Protein AF-W7RII4-F1 (afdb_monomer)

Solvent-accessible surface area (backbone atoms only — not comparable to full-atom values): 15066 Å² total; per-residue (Å²): 112,68,69,61,54,54,51,52,52,52,52,50,51,52,48,55,52,50,49,51,53,49,52,51,52,56,57,68,46,81,84,59,88,90,70,72,80,83,54,70,67,60,53,52,54,51,52,51,50,54,53,51,52,51,53,51,52,51,50,52,52,51,51,53,53,52,51,51,52,50,50,53,54,51,52,52,51,50,51,51,50,52,51,49,53,49,51,53,51,43,43,53,49,38,51,52,50,37,52,49,48,54,50,50,44,52,53,49,51,52,50,39,53,52,49,51,51,58,59,68,71,60,55,68,64,59,53,50,50,55,48,50,52,53,47,34,73,74,20,51,78,71,76,42,82,77,53,71,68,57,52,45,45,48,47,19,53,52,23,39,69,75,39,45,65,59,50,52,52,51,52,51,54,45,49,52,53,47,52,53,50,66,71,60,55,79,77,66,54,65,90,70,47,57,67,63,62,41,51,53,49,51,50,52,50,51,54,49,52,50,57,69,63,59,72,71,78,90,81,56,71,86,45,58,36,54,61,50,52,51,54,54,53,50,50,52,40,45,49,42,72,33,94,86,10,56,44,47,51,46,54,54,46,42,51,51,39,50,53,54,35,52,55,51,47,32,68,71,68,67,62,125

Structure (mmCIF, N/CA/C/O backbone):
data_AF-W7RII4-F1
#
_entry.id   AF-W7RII4-F1
#
loop_
_atom_site.group_PDB
_atom_site.id
_atom_site.type_symbol
_atom_site.label_atom_id
_atom_site.label_alt_id
_atom_site.label_comp_id
_atom_site.label_asym_id
_atom_site.label_entity_id
_atom_site.label_seq_id
_atom_site.pdbx_PDB_ins_code
_atom_site.Cartn_x
_atom_site.Cartn_y
_atom_site.Cartn_z
_atom_site.occupancy
_atom_site.B_iso_or_equiv
_atom_site.auth_seq_id
_atom_site.auth_comp_id
_atom_site.auth_asym_id
_atom_site.auth_atom_id
_atom_site.pdbx_PDB_model_num
ATOM 1 N N . MET A 1 1 ? -18.802 -7.200 59.483 1.00 53.75 1 MET A N 1
ATOM 2 C CA . MET A 1 1 ? -18.813 -5.799 59.971 1.00 53.75 1 MET A CA 1
ATOM 3 C C . MET A 1 1 ? -20.237 -5.265 60.123 1.00 53.75 1 MET A C 1
ATOM 5 O O . MET A 1 1 ? -20.592 -4.869 61.222 1.00 53.75 1 MET A O 1
ATOM 9 N N . ILE A 1 2 ? -21.081 -5.371 59.089 1.00 56.22 2 ILE A N 1
ATOM 10 C CA . ILE A 1 2 ? -22.504 -4.961 59.095 1.00 56.22 2 ILE A CA 1
ATOM 11 C C . ILE A 1 2 ? -23.312 -5.583 60.252 1.00 56.22 2 ILE A C 1
ATOM 13 O O . ILE A 1 2 ? -24.020 -4.872 60.954 1.00 56.22 2 ILE A O 1
ATOM 17 N N . MET A 1 3 ? -23.124 -6.876 60.540 1.00 57.59 3 MET A N 1
ATOM 18 C CA . MET A 1 3 ? -23.835 -7.561 61.633 1.00 57.59 3 MET A CA 1
ATOM 19 C C . MET A 1 3 ? -23.511 -7.004 63.032 1.00 57.59 3 MET A C 1
ATOM 21 O O . MET A 1 3 ? -24.385 -6.973 63.888 1.00 57.59 3 MET A O 1
ATOM 25 N N . LYS A 1 4 ? -22.287 -6.497 63.257 1.00 65.88 4 LYS A N 1
ATOM 26 C CA . LYS A 1 4 ? -21.899 -5.866 64.534 1.00 65.88 4 LYS A CA 1
ATOM 27 C C . LYS A 1 4 ? -22.540 -4.482 64.702 1.00 65.88 4 LYS A C 1
ATOM 29 O O . LYS A 1 4 ? -22.915 -4.118 65.809 1.00 65.88 4 LYS A O 1
ATOM 34 N N . VAL A 1 5 ? -22.695 -3.742 63.601 1.00 69.56 5 VAL A N 1
ATOM 35 C CA . VAL A 1 5 ? -23.342 -2.419 63.585 1.00 69.56 5 VAL A CA 1
ATOM 36 C C . VAL A 1 5 ? -24.847 -2.549 63.821 1.00 69.56 5 VAL A C 1
ATOM 38 O O . VAL A 1 5 ? -25.395 -1.837 64.652 1.00 69.56 5 VAL A O 1
ATOM 41 N N . ILE A 1 6 ? -25.502 -3.509 63.161 1.00 72.88 6 ILE A N 1
ATOM 42 C CA . ILE A 1 6 ? -26.932 -3.789 63.367 1.00 72.88 6 ILE A CA 1
ATOM 43 C C . ILE A 1 6 ? -27.199 -4.201 64.821 1.00 72.88 6 ILE A C 1
ATOM 45 O O . ILE A 1 6 ? -28.127 -3.688 65.439 1.00 72.88 6 ILE A O 1
ATOM 49 N N . LEU A 1 7 ? -26.352 -5.061 65.398 1.00 73.56 7 LEU A N 1
ATOM 50 C CA . LEU A 1 7 ? -26.482 -5.486 66.793 1.00 73.56 7 LEU A CA 1
ATOM 51 C C . LEU A 1 7 ? -26.342 -4.309 67.777 1.00 73.56 7 LEU A C 1
ATOM 53 O O . LEU A 1 7 ? -27.104 -4.222 68.735 1.00 73.56 7 LEU A O 1
ATOM 57 N N . ALA A 1 8 ? -25.411 -3.383 67.521 1.00 74.31 8 ALA A N 1
ATOM 58 C CA . ALA A 1 8 ? -25.223 -2.182 68.336 1.00 74.31 8 ALA A CA 1
ATOM 59 C C . ALA A 1 8 ? -26.419 -1.217 68.249 1.00 74.31 8 ALA A C 1
ATOM 61 O O . ALA A 1 8 ? -26.824 -0.655 69.264 1.00 74.31 8 ALA A O 1
ATOM 62 N N . ILE A 1 9 ? -27.021 -1.066 67.063 1.00 76.50 9 ILE A N 1
ATOM 63 C CA . ILE A 1 9 ? -28.235 -0.258 66.866 1.00 76.50 9 ILE A CA 1
ATOM 64 C C . ILE A 1 9 ? -29.416 -0.876 67.624 1.00 76.50 9 ILE A C 1
ATOM 66 O O . ILE A 1 9 ? -30.115 -0.168 68.344 1.00 76.50 9 ILE A O 1
ATOM 70 N N . ILE A 1 10 ? -29.608 -2.195 67.524 1.00 79.38 10 ILE A N 1
ATOM 71 C CA . ILE A 1 10 ? -30.675 -2.911 68.239 1.00 79.38 10 ILE A CA 1
ATOM 72 C C . ILE A 1 10 ? -30.493 -2.781 69.757 1.00 79.38 10 ILE A C 1
ATOM 74 O O . ILE A 1 10 ? -31.447 -2.448 70.456 1.00 79.38 10 ILE A O 1
ATOM 78 N N . LEU A 1 11 ? -29.272 -2.969 70.269 1.00 81.56 11 LEU A N 1
ATOM 79 C CA . LEU A 1 11 ? -28.955 -2.775 71.689 1.00 81.56 11 LEU A CA 1
ATOM 80 C C . LEU A 1 11 ? -29.199 -1.333 72.149 1.00 81.56 11 LEU A C 1
ATOM 82 O O . LEU A 1 11 ? -29.723 -1.127 73.241 1.00 81.56 11 LEU A O 1
ATOM 86 N N . GLY A 1 12 ? -28.867 -0.342 71.318 1.00 81.44 12 GLY A N 1
ATOM 87 C CA . GLY A 1 12 ? -29.146 1.068 71.592 1.00 81.44 12 GLY A CA 1
ATOM 88 C C . GLY A 1 12 ? -30.643 1.359 71.693 1.00 81.44 12 GLY A C 1
ATOM 89 O O . GLY A 1 12 ? -31.076 2.000 72.647 1.00 81.44 12 GLY A O 1
ATOM 90 N N . ILE A 1 13 ? -31.446 0.828 70.767 1.00 79.88 13 ILE A N 1
ATOM 91 C CA . ILE A 1 13 ? -32.910 0.967 70.789 1.00 79.88 13 ILE A CA 1
ATOM 92 C C . ILE A 1 13 ? -33.483 0.298 72.043 1.00 79.88 13 ILE A C 1
ATOM 94 O O . ILE A 1 13 ? -34.226 0.935 72.784 1.00 79.88 13 ILE A O 1
ATOM 98 N N . ILE A 1 14 ? -33.092 -0.947 72.332 1.00 82.00 14 ILE A N 1
ATOM 99 C CA . ILE A 1 14 ? -33.535 -1.674 73.533 1.00 82.00 14 ILE A CA 1
ATOM 100 C C . ILE A 1 14 ? -33.163 -0.903 74.804 1.00 82.00 14 ILE A C 1
ATOM 102 O O . ILE A 1 14 ? -33.986 -0.801 75.707 1.00 82.00 14 ILE A O 1
ATOM 106 N N . SER A 1 15 ? -31.965 -0.318 74.865 1.00 80.81 15 SER A N 1
ATOM 107 C CA . SER A 1 15 ? -31.522 0.501 75.997 1.00 80.81 15 SER A CA 1
ATOM 108 C C . SER A 1 15 ? -32.406 1.737 76.198 1.00 80.81 15 SER A C 1
ATOM 110 O O . SER A 1 15 ? -32.841 1.993 77.317 1.00 80.81 15 SER A O 1
ATOM 112 N N . ILE A 1 16 ? -32.757 2.457 75.125 1.00 80.06 16 ILE A N 1
ATOM 113 C CA . ILE A 1 16 ? -33.655 3.625 75.189 1.00 80.06 16 ILE A CA 1
ATOM 114 C C . ILE A 1 16 ? -35.054 3.218 75.678 1.00 80.06 16 ILE A C 1
ATOM 116 O O . ILE A 1 16 ? -35.626 3.892 76.535 1.00 80.06 16 ILE A O 1
ATOM 120 N N . PHE A 1 17 ? -35.589 2.097 75.183 1.00 76.50 17 PHE A N 1
ATOM 121 C CA . PHE A 1 17 ? -36.877 1.561 75.636 1.00 76.50 17 PHE A CA 1
ATOM 122 C C . PHE A 1 17 ? -36.834 1.114 77.105 1.00 76.50 17 PHE A C 1
ATOM 124 O O . PHE A 1 17 ? -37.739 1.435 77.870 1.00 76.50 17 PHE A O 1
ATOM 131 N N . MET A 1 18 ? -35.769 0.426 77.524 1.00 78.50 18 MET A N 1
ATOM 132 C CA . MET A 1 18 ? -35.573 0.008 78.915 1.00 78.50 18 MET A CA 1
ATOM 133 C C . MET A 1 18 ? -35.441 1.206 79.854 1.00 78.50 18 MET A C 1
ATOM 135 O O . MET A 1 18 ? -36.021 1.190 80.935 1.00 78.50 18 MET A O 1
ATOM 139 N N . LEU A 1 19 ? -34.733 2.259 79.438 1.00 78.19 19 LEU A N 1
ATOM 140 C CA . LEU A 1 19 ? -34.576 3.482 80.221 1.00 78.19 19 LEU A CA 1
ATOM 141 C C . LEU A 1 19 ? -35.923 4.192 80.408 1.00 78.19 19 LEU A C 1
ATOM 143 O O . LEU A 1 19 ? -36.253 4.571 81.523 1.00 78.19 19 LEU A O 1
ATOM 147 N N . ALA A 1 20 ? -36.740 4.283 79.355 1.00 72.25 20 ALA A N 1
ATOM 148 C CA . ALA A 1 20 ? -38.088 4.847 79.423 1.00 72.25 20 ALA A CA 1
ATOM 149 C C . ALA A 1 20 ? -39.019 4.055 80.360 1.00 72.25 20 ALA A C 1
ATOM 151 O O . ALA A 1 20 ? -39.690 4.643 81.208 1.00 72.25 20 ALA A O 1
ATOM 152 N N . ILE A 1 21 ? -39.018 2.720 80.263 1.00 73.25 21 ILE A N 1
ATOM 153 C CA . ILE A 1 21 ? -39.787 1.839 81.160 1.00 73.25 21 ILE A CA 1
ATOM 154 C C . ILE A 1 21 ? -39.310 1.997 82.608 1.00 73.25 21 ILE A C 1
ATOM 156 O O . ILE A 1 21 ? -40.128 2.095 83.523 1.00 73.25 21 ILE A O 1
ATOM 160 N N . PHE A 1 22 ? -37.997 2.058 82.824 1.00 76.31 22 PHE A N 1
ATOM 161 C CA . PHE A 1 22 ? -37.401 2.224 84.145 1.00 76.31 22 PHE A CA 1
ATOM 162 C C . PHE A 1 22 ? -37.748 3.585 84.760 1.00 76.31 22 PHE A C 1
ATOM 164 O O . PHE A 1 22 ? -38.191 3.641 85.904 1.00 76.31 22 PHE A O 1
ATOM 171 N N . THR A 1 23 ? -37.648 4.675 83.992 1.00 72.81 23 THR A N 1
ATOM 172 C CA . THR A 1 23 ? -38.065 6.016 84.423 1.00 72.81 23 THR A CA 1
ATOM 173 C C . THR A 1 23 ? -39.558 6.063 84.739 1.00 72.81 23 THR A C 1
ATOM 175 O O . THR A 1 23 ? -39.930 6.611 85.772 1.00 72.81 23 THR A O 1
ATOM 178 N N . ASN A 1 24 ? -40.414 5.441 83.922 1.00 69.06 24 ASN A N 1
ATOM 179 C CA . ASN A 1 24 ? -41.848 5.345 84.205 1.00 69.06 24 ASN A CA 1
ATOM 180 C C . ASN A 1 24 ? -42.129 4.553 85.495 1.00 69.06 24 ASN A C 1
ATOM 182 O O . ASN A 1 24 ? -42.945 4.967 86.310 1.00 69.06 24 ASN A O 1
ATOM 186 N N . THR A 1 25 ? -41.402 3.454 85.719 1.00 68.81 25 THR A N 1
ATOM 187 C CA . THR A 1 25 ? -41.533 2.626 86.928 1.00 68.81 25 THR A CA 1
ATOM 188 C C . THR A 1 25 ? -41.113 3.401 88.181 1.00 68.81 25 THR A C 1
ATOM 190 O O . THR A 1 25 ? -41.840 3.394 89.171 1.00 68.81 25 THR A O 1
ATOM 193 N N . ILE A 1 26 ? -39.992 4.133 88.130 1.00 70.25 26 ILE A N 1
ATOM 194 C CA . ILE A 1 26 ? -39.530 4.995 89.233 1.00 70.25 26 ILE A CA 1
ATOM 195 C C . ILE A 1 26 ? -40.529 6.118 89.517 1.00 70.25 26 ILE A C 1
ATOM 197 O O . ILE A 1 26 ? -40.828 6.366 90.677 1.00 70.25 26 ILE A O 1
ATOM 201 N N . MET A 1 27 ? -41.059 6.772 88.482 1.00 63.34 27 MET A N 1
ATOM 202 C CA . MET A 1 27 ? -42.053 7.843 88.631 1.00 63.34 27 MET A CA 1
ATOM 203 C C . MET A 1 27 ? -43.403 7.326 89.163 1.00 63.34 27 MET A C 1
ATOM 205 O O . MET A 1 27 ? -44.143 8.082 89.782 1.00 63.34 27 MET A O 1
ATOM 209 N N . SER A 1 28 ? -43.734 6.049 88.928 1.00 62.25 28 SER A N 1
ATOM 210 C CA . SER A 1 28 ? -44.962 5.404 89.426 1.00 62.25 28 SER A CA 1
ATOM 211 C C . SER A 1 28 ? -44.858 4.864 90.857 1.00 62.25 28 SER A C 1
ATOM 213 O O . SER A 1 28 ? -45.875 4.623 91.502 1.00 62.25 28 SER A O 1
ATOM 215 N N . LEU A 1 29 ? -43.637 4.671 91.361 1.00 63.03 29 LEU A N 1
ATOM 216 C CA . LEU A 1 29 ? -43.389 4.396 92.770 1.00 63.03 29 LEU A CA 1
ATOM 217 C C . LEU A 1 29 ? -43.487 5.739 93.504 1.00 63.03 29 LEU A C 1
ATOM 219 O O . LEU A 1 29 ? -42.665 6.618 93.271 1.00 63.03 29 LEU A O 1
ATOM 223 N N . GLU A 1 30 ? -44.483 5.913 94.376 1.00 56.69 30 GLU A N 1
ATOM 224 C CA . GLU A 1 30 ? -44.782 7.149 95.132 1.00 56.69 30 GLU A CA 1
ATOM 225 C C . GLU A 1 30 ? -43.697 7.538 96.172 1.00 56.69 30 GLU A C 1
ATOM 227 O O . GLU A 1 30 ? -43.985 7.921 97.302 1.00 56.69 30 GLU A O 1
ATOM 232 N N . ILE A 1 31 ? -42.416 7.427 95.825 1.00 58.69 31 ILE A N 1
ATOM 233 C CA . ILE A 1 31 ? -41.272 7.695 96.704 1.00 58.69 31 ILE A CA 1
ATOM 234 C C . ILE A 1 31 ? -41.056 9.214 96.873 1.00 58.69 31 ILE A C 1
ATOM 236 O O . ILE A 1 31 ? -40.456 9.646 97.855 1.00 58.69 31 ILE A O 1
ATOM 240 N N . PHE A 1 32 ? -41.600 10.041 95.970 1.00 56.19 32 PHE A N 1
ATOM 241 C CA . PHE A 1 32 ? -41.553 11.505 96.045 1.00 56.19 32 PHE A CA 1
ATOM 242 C C . PHE A 1 32 ? -42.961 12.114 95.908 1.00 56.19 32 PHE A C 1
ATOM 244 O O . PHE A 1 32 ? -43.417 12.373 94.792 1.00 56.19 32 PHE A O 1
ATOM 251 N N . PRO A 1 33 ? -43.677 12.364 97.019 1.00 47.72 33 PRO A N 1
ATOM 252 C CA . PRO A 1 33 ? -44.998 12.974 96.965 1.00 47.72 33 PRO A CA 1
ATOM 253 C C . PRO A 1 33 ? -44.883 14.434 96.497 1.00 47.72 33 PRO A C 1
ATOM 255 O O . PRO A 1 33 ? -44.286 15.269 97.174 1.00 47.72 33 PRO A O 1
ATOM 258 N N . GLY A 1 34 ? -45.460 14.738 95.329 1.00 55.16 34 GLY A N 1
ATOM 259 C CA . GLY A 1 34 ? -45.670 16.111 94.850 1.00 55.16 34 GLY A CA 1
ATOM 260 C C . GLY A 1 34 ? -44.936 16.539 93.574 1.00 55.16 34 GLY A C 1
ATOM 261 O O . GLY A 1 34 ? -45.149 17.669 93.144 1.00 55.16 34 GLY A O 1
ATOM 262 N N . TYR A 1 35 ? -44.129 15.687 92.930 1.00 56.28 35 TYR A N 1
ATOM 263 C CA . TYR A 1 35 ? -43.450 16.055 91.678 1.00 56.28 35 TYR A CA 1
ATOM 264 C C . TYR A 1 35 ? -43.672 15.031 90.553 1.00 56.28 35 TYR A C 1
ATOM 266 O O . TYR A 1 35 ? -43.235 13.893 90.634 1.00 56.28 35 TYR A O 1
ATOM 274 N N . VAL A 1 36 ? -44.335 15.515 89.492 1.00 54.91 36 VAL A N 1
ATOM 275 C CA . VAL A 1 36 ? -44.459 14.967 88.124 1.00 54.91 36 VAL A CA 1
ATOM 276 C C . VAL A 1 36 ? -45.021 13.540 88.012 1.00 54.91 36 VAL A C 1
ATOM 278 O O . VAL A 1 36 ? -44.293 12.569 87.838 1.00 54.91 36 VAL A O 1
ATOM 281 N N . GLN A 1 37 ? -46.352 13.427 87.979 1.00 55.53 37 GLN A N 1
ATOM 282 C CA . GLN A 1 37 ? -47.021 12.241 87.436 1.00 55.53 37 GLN A CA 1
ATOM 283 C C . GLN A 1 37 ? -46.900 12.255 85.906 1.00 55.53 37 GLN A C 1
ATOM 285 O O . GLN A 1 37 ? -47.343 13.195 85.244 1.00 55.53 37 GLN A O 1
ATOM 290 N N . GLY A 1 38 ? -46.266 11.232 85.334 1.00 56.66 38 GLY A N 1
ATOM 291 C CA . GLY A 1 38 ? -46.191 11.070 83.886 1.00 56.66 38 GLY A CA 1
ATOM 292 C C . GLY A 1 38 ? -47.555 10.687 83.314 1.00 56.66 38 GLY A C 1
ATOM 293 O O . GLY A 1 38 ? -47.994 9.556 83.497 1.00 56.66 38 GLY A O 1
ATOM 294 N N . ASP A 1 39 ? -48.213 11.612 82.614 1.00 63.66 39 ASP A N 1
ATOM 295 C CA . ASP A 1 39 ? -49.440 11.316 81.869 1.00 63.66 39 ASP A CA 1
ATOM 296 C C . ASP A 1 39 ? -49.145 10.326 80.723 1.00 63.66 39 ASP A C 1
ATOM 298 O O . ASP A 1 39 ? -48.138 10.444 80.014 1.00 63.66 39 ASP A O 1
ATOM 302 N N . ILE A 1 40 ? -50.036 9.353 80.527 1.00 62.66 40 ILE A N 1
ATOM 303 C CA . ILE A 1 40 ? -49.964 8.316 79.486 1.00 62.66 40 ILE A CA 1
ATOM 304 C C . ILE A 1 40 ? -49.791 8.960 78.100 1.00 62.66 40 ILE A C 1
ATOM 306 O O . ILE A 1 40 ? -49.049 8.441 77.261 1.00 62.66 40 ILE A O 1
ATOM 3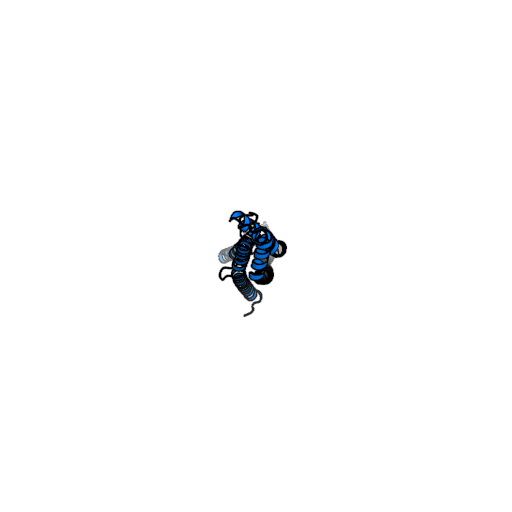10 N N . GLY A 1 41 ? -50.403 10.128 77.876 1.00 64.50 41 GLY A N 1
ATOM 311 C CA . GLY A 1 41 ? -50.2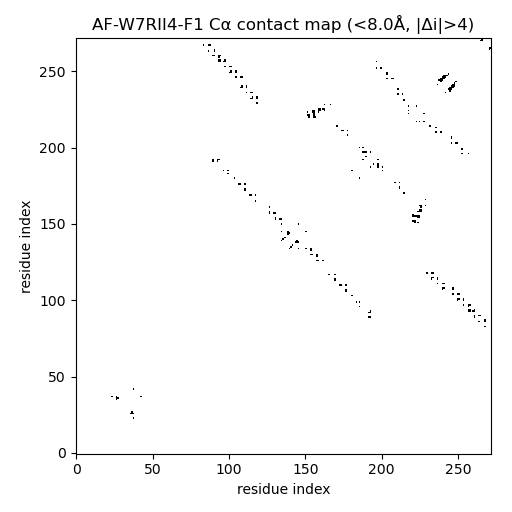74 10.892 76.632 1.00 64.50 41 GLY A CA 1
ATOM 312 C C . GLY A 1 41 ? -48.837 11.318 76.298 1.00 64.50 41 GLY A C 1
ATOM 313 O O . GLY A 1 41 ? -48.422 11.227 75.141 1.00 64.50 41 GLY A O 1
ATOM 314 N N . ASN A 1 42 ? -48.037 11.701 77.299 1.00 67.00 42 ASN A N 1
ATOM 315 C CA . ASN A 1 42 ? -46.648 12.134 77.094 1.00 67.00 42 ASN A CA 1
ATOM 316 C C . ASN A 1 42 ? -45.738 10.967 76.684 1.00 67.00 42 ASN A C 1
ATOM 318 O O . ASN A 1 42 ? -44.847 11.126 75.846 1.00 67.00 42 ASN A O 1
ATOM 322 N N . TRP A 1 43 ? -45.997 9.771 77.215 1.00 69.69 43 TRP A N 1
ATOM 323 C CA . TRP A 1 43 ? -45.264 8.559 76.849 1.00 69.69 43 TRP A CA 1
ATOM 324 C C . TRP A 1 43 ? -45.604 8.073 75.443 1.00 69.69 43 TRP A C 1
ATOM 326 O O . TRP A 1 43 ? -44.708 7.675 74.700 1.00 69.69 43 TRP A O 1
ATOM 336 N N . ILE A 1 44 ? -46.873 8.164 75.038 1.00 71.38 44 ILE A N 1
ATOM 337 C CA . ILE A 1 44 ? -47.289 7.860 73.662 1.00 71.38 44 ILE A CA 1
ATOM 338 C C . ILE A 1 44 ? -46.586 8.801 72.672 1.00 71.38 44 ILE A C 1
ATOM 340 O O . ILE A 1 44 ? -46.073 8.335 71.654 1.00 71.38 44 ILE A O 1
ATOM 344 N N . GLY A 1 45 ? -46.479 10.096 72.992 1.00 71.06 45 GLY A N 1
ATOM 345 C CA . GLY A 1 45 ? -45.722 11.061 72.184 1.00 71.06 45 GLY A CA 1
ATOM 346 C C . GLY A 1 45 ? -44.225 10.733 72.083 1.00 71.06 45 GLY A C 1
ATOM 347 O O . GLY A 1 45 ? -43.638 10.799 70.998 1.00 71.06 45 GLY A O 1
ATOM 348 N N . PHE A 1 46 ? -43.613 10.302 73.190 1.00 74.31 46 PHE A N 1
ATOM 349 C CA . PHE A 1 46 ? -42.214 9.870 73.227 1.00 74.31 46 PHE A CA 1
ATOM 350 C C . PHE A 1 46 ? -41.964 8.628 72.353 1.00 74.31 46 PHE A C 1
ATOM 352 O O . PHE A 1 46 ? -41.095 8.649 71.477 1.00 74.31 46 PHE A O 1
ATOM 359 N N . TYR A 1 47 ? -42.766 7.569 72.515 1.00 74.25 47 TYR A N 1
ATOM 360 C CA . TYR A 1 47 ? -42.648 6.355 71.700 1.00 74.25 47 TYR A CA 1
ATOM 361 C C . TYR A 1 47 ? -42.969 6.612 70.224 1.00 74.25 47 TYR A C 1
ATOM 363 O O . TYR A 1 47 ? -42.274 6.090 69.352 1.00 74.25 47 TYR A O 1
ATOM 371 N N . GLY A 1 48 ? -43.957 7.462 69.930 1.00 75.81 48 GLY A N 1
ATOM 372 C CA . GLY A 1 48 ? -44.281 7.886 68.568 1.00 75.81 48 GLY A CA 1
ATOM 373 C C . GLY A 1 48 ? -43.103 8.570 67.870 1.00 75.81 48 GLY A C 1
ATOM 374 O O . GLY A 1 48 ? -42.831 8.287 66.705 1.00 75.81 48 GLY A O 1
ATOM 375 N N . THR A 1 49 ? -42.339 9.393 68.595 1.00 79.00 49 THR A N 1
ATOM 376 C CA . THR A 1 49 ? -41.143 10.070 68.065 1.00 79.00 49 THR A CA 1
ATOM 377 C C . THR A 1 49 ? -40.010 9.084 67.769 1.00 79.00 49 THR A C 1
ATOM 379 O O . THR A 1 49 ? -39.381 9.168 66.714 1.00 79.00 49 THR A O 1
ATOM 382 N N . ILE A 1 50 ? -39.776 8.102 68.649 1.00 75.94 50 ILE A N 1
ATOM 383 C CA . ILE A 1 50 ? -38.764 7.052 68.430 1.00 75.94 50 ILE A CA 1
ATOM 384 C C . ILE A 1 50 ? -39.135 6.182 67.225 1.00 75.94 50 ILE A C 1
ATOM 386 O O . ILE A 1 50 ? -38.301 5.946 66.351 1.00 75.94 50 ILE A O 1
ATOM 390 N N . ILE A 1 51 ? -40.388 5.729 67.153 1.00 75.94 51 ILE A N 1
ATOM 391 C CA . ILE A 1 51 ? -40.882 4.893 66.052 1.00 75.94 51 ILE A CA 1
ATOM 392 C C . ILE A 1 51 ? -40.829 5.668 64.728 1.00 75.94 51 ILE A C 1
ATOM 394 O O . ILE A 1 51 ? -40.332 5.139 63.733 1.00 75.94 51 ILE A O 1
ATOM 398 N N . GLY A 1 52 ? -41.263 6.932 64.718 1.00 79.06 52 GLY A N 1
ATOM 399 C CA . GLY A 1 52 ? -41.183 7.810 63.547 1.00 79.06 52 GLY A CA 1
ATOM 400 C C . GLY A 1 52 ? -39.743 8.054 63.082 1.00 79.06 52 GLY A C 1
ATOM 401 O O . GLY A 1 52 ? -39.456 7.988 61.884 1.00 79.06 52 GLY A O 1
ATOM 402 N N . GLY A 1 53 ? -38.811 8.252 64.019 1.00 77.75 53 GLY A N 1
ATOM 403 C CA . GLY A 1 53 ? -37.381 8.378 63.728 1.00 77.75 53 GLY A CA 1
ATOM 404 C C . GLY A 1 53 ? -36.784 7.109 63.110 1.00 77.75 53 GLY A C 1
ATOM 405 O O . GLY A 1 53 ? -36.062 7.193 62.116 1.00 77.75 53 GLY A O 1
ATOM 406 N N . LEU A 1 54 ? -37.134 5.928 63.631 1.00 77.12 54 LEU A N 1
ATOM 407 C CA . LEU A 1 54 ? -36.689 4.639 63.085 1.00 77.12 54 LEU A CA 1
ATOM 408 C C . LEU A 1 54 ? -37.256 4.363 61.689 1.00 77.12 54 LEU A C 1
ATOM 410 O O . LEU A 1 54 ? -36.513 3.925 60.812 1.00 77.12 54 LEU A O 1
ATOM 414 N N . LEU A 1 55 ? -38.538 4.662 61.457 1.00 74.56 55 LEU A N 1
ATOM 415 C CA . LEU A 1 55 ? -39.168 4.579 60.134 1.00 74.56 55 LEU A CA 1
ATOM 416 C C . LEU A 1 55 ? -38.474 5.494 59.121 1.00 74.56 55 LEU A C 1
ATOM 418 O O . LEU A 1 55 ? -38.189 5.072 58.001 1.00 74.56 55 LEU A O 1
ATOM 422 N N . THR A 1 56 ? -38.138 6.717 59.532 1.00 82.50 56 THR A N 1
ATOM 423 C CA . THR A 1 56 ? -37.408 7.672 58.688 1.00 82.50 56 THR A CA 1
ATOM 424 C C . THR A 1 56 ? -36.009 7.152 58.353 1.00 82.50 56 THR A C 1
ATOM 426 O O . THR A 1 56 ? -35.607 7.164 57.190 1.00 82.50 56 THR A O 1
ATOM 429 N N . LEU A 1 57 ? -35.281 6.621 59.340 1.00 78.56 57 LEU A N 1
ATOM 430 C CA . LEU A 1 57 ? -33.949 6.046 59.137 1.00 78.56 57 LEU A CA 1
ATOM 431 C C . LEU A 1 57 ? -33.991 4.826 58.201 1.00 78.56 57 LEU A C 1
ATOM 433 O O . LEU A 1 57 ? -33.149 4.700 57.312 1.00 78.56 57 LEU A O 1
ATOM 437 N N . ALA A 1 58 ? -34.990 3.955 58.366 1.00 74.62 58 ALA A N 1
ATOM 438 C CA . ALA A 1 58 ? -35.219 2.811 57.489 1.00 74.62 58 ALA A CA 1
ATOM 439 C C . ALA A 1 58 ? -35.536 3.252 56.051 1.00 74.62 58 ALA A C 1
ATOM 441 O O . ALA A 1 58 ? -34.979 2.690 55.108 1.00 74.62 58 ALA A O 1
ATOM 442 N N . GLY A 1 59 ? -36.360 4.292 55.878 1.00 81.62 59 GLY A N 1
ATOM 443 C CA . GLY A 1 59 ? -36.667 4.885 54.574 1.00 81.62 59 GLY A CA 1
ATOM 444 C C . GLY A 1 59 ? -35.433 5.464 53.874 1.00 81.62 59 GLY A C 1
ATOM 445 O O . GLY A 1 59 ? -35.193 5.180 52.698 1.00 81.62 59 GLY A O 1
ATOM 446 N N . VAL A 1 60 ? -34.592 6.209 54.600 1.00 85.88 60 VAL A N 1
ATOM 447 C CA . VAL A 1 60 ? -33.320 6.737 54.072 1.00 85.88 60 VAL A CA 1
ATOM 448 C C . VAL A 1 60 ? -32.366 5.599 53.704 1.00 85.88 60 VAL A C 1
ATOM 450 O O . VAL A 1 60 ? -31.769 5.619 52.628 1.00 85.88 60 VAL A O 1
ATOM 453 N N . PHE A 1 61 ? -32.246 4.575 54.554 1.00 78.56 61 PHE A N 1
ATOM 454 C CA . PHE A 1 61 ? -31.385 3.423 54.289 1.00 78.56 61 PHE A CA 1
ATOM 455 C C . PHE A 1 61 ? -31.828 2.638 53.047 1.00 78.56 61 PHE A C 1
ATOM 457 O O . PHE A 1 61 ? -30.991 2.306 52.206 1.00 78.56 61 PHE A O 1
ATOM 464 N N . LEU A 1 62 ? -33.135 2.392 52.894 1.00 78.62 62 LEU A N 1
ATOM 465 C CA . LEU A 1 62 ? -33.716 1.796 51.687 1.00 78.62 62 LEU A CA 1
ATOM 466 C C . LEU A 1 62 ? -33.379 2.628 50.448 1.00 78.62 62 LEU A C 1
ATOM 468 O O . LEU A 1 62 ? -32.873 2.087 49.467 1.00 78.62 62 LEU A O 1
ATOM 472 N N . THR A 1 63 ? -33.580 3.944 50.516 1.00 82.44 63 THR A N 1
ATOM 473 C CA . THR A 1 63 ? -33.306 4.860 49.398 1.00 82.44 63 THR A CA 1
ATOM 474 C C . THR A 1 63 ? -31.828 4.837 48.992 1.00 82.44 63 THR A C 1
ATOM 476 O O . THR A 1 63 ? -31.512 4.768 47.806 1.00 82.44 63 THR A O 1
ATOM 479 N N . LEU A 1 64 ? -30.899 4.817 49.954 1.00 79.62 64 LEU A N 1
ATOM 480 C CA . LEU A 1 64 ? -29.460 4.711 49.681 1.00 79.62 64 LEU A CA 1
ATOM 481 C C . LEU A 1 64 ? -29.082 3.384 49.011 1.00 79.62 64 LEU A C 1
ATOM 483 O O . LEU A 1 64 ? -28.257 3.375 48.097 1.00 79.62 64 LEU A O 1
ATOM 487 N N . GLN A 1 65 ? -29.674 2.268 49.446 1.00 77.88 65 GLN A N 1
ATOM 488 C CA . GLN A 1 65 ? -29.441 0.958 48.830 1.00 77.88 65 GLN A CA 1
ATOM 489 C C . GLN A 1 65 ? -29.959 0.920 47.388 1.00 77.88 65 GLN A C 1
ATOM 491 O O . GLN A 1 65 ? -29.219 0.514 46.491 1.00 77.88 65 GLN A O 1
ATOM 496 N N . PHE A 1 66 ? -31.182 1.403 47.149 1.00 80.75 66 PHE A N 1
ATOM 497 C CA . PHE A 1 66 ? -31.756 1.489 45.804 1.00 80.75 66 PHE A CA 1
ATOM 498 C C . PHE A 1 66 ? -30.914 2.373 44.876 1.00 80.75 66 PHE A C 1
ATOM 500 O O . PHE A 1 66 ? -30.558 1.934 43.782 1.00 80.75 66 PHE A O 1
ATOM 507 N N . ASN A 1 67 ? -30.508 3.561 45.335 1.00 80.00 67 ASN A N 1
ATOM 508 C CA . ASN A 1 67 ? -29.668 4.469 44.551 1.00 80.00 67 ASN A CA 1
ATOM 509 C C . ASN A 1 67 ? -28.298 3.860 44.232 1.00 80.00 67 ASN A C 1
ATOM 511 O O . ASN A 1 67 ? -27.801 4.014 43.121 1.00 80.00 67 ASN A O 1
ATOM 515 N N . LYS A 1 68 ? -27.690 3.129 45.175 1.00 79.81 68 LYS A N 1
ATOM 516 C CA . LYS A 1 68 ? -26.403 2.459 44.950 1.00 79.81 68 LYS A CA 1
ATOM 517 C C . LYS A 1 68 ? -26.500 1.362 43.887 1.00 79.81 68 LYS A C 1
ATOM 519 O O . LYS A 1 68 ? -25.602 1.240 43.058 1.00 79.81 68 LYS A O 1
ATOM 524 N N . VAL A 1 69 ? -27.572 0.569 43.901 1.00 81.38 69 VAL A N 1
ATOM 525 C CA . VAL A 1 69 ? -27.802 -0.475 42.889 1.00 81.38 69 VAL A CA 1
ATOM 526 C C . VAL A 1 69 ? -28.036 0.146 41.512 1.00 81.38 69 VAL A C 1
ATOM 528 O O . VAL A 1 69 ? -27.410 -0.291 40.549 1.00 81.38 69 VAL A O 1
ATOM 531 N N . GLN A 1 70 ? -28.866 1.191 41.423 1.00 78.88 70 GLN A N 1
ATOM 532 C CA . GLN A 1 70 ? -29.109 1.904 40.165 1.00 78.88 70 GLN A CA 1
ATOM 533 C C . GLN A 1 70 ? -27.836 2.549 39.612 1.00 78.88 70 GLN A C 1
ATOM 535 O O . GLN A 1 70 ? -27.551 2.408 38.427 1.00 78.88 70 GLN A O 1
ATOM 540 N N . PHE A 1 71 ? -27.034 3.191 40.466 1.00 79.44 71 PHE A N 1
ATOM 541 C CA . PHE A 1 71 ? -25.772 3.802 40.054 1.00 79.44 71 PHE A CA 1
ATOM 542 C C . PHE A 1 71 ? -24.794 2.760 39.497 1.00 79.44 71 PHE A C 1
ATOM 544 O O . PHE A 1 71 ? -24.234 2.954 38.422 1.00 79.44 71 PHE A O 1
ATOM 551 N N . ASN A 1 72 ? -24.650 1.617 40.176 1.00 80.62 72 ASN A N 1
ATOM 552 C CA . ASN A 1 72 ? -23.798 0.528 39.700 1.00 80.62 72 ASN A CA 1
ATOM 553 C C . ASN A 1 72 ? -24.277 -0.034 38.351 1.00 80.62 72 ASN A C 1
ATOM 555 O O . ASN A 1 72 ? -23.452 -0.281 37.478 1.00 80.62 72 ASN A O 1
ATOM 559 N N . GLN A 1 73 ? -25.590 -0.216 38.169 1.00 78.88 73 GLN A N 1
ATOM 560 C CA . GLN A 1 73 ? -26.169 -0.683 36.901 1.00 78.88 73 GLN A CA 1
ATOM 561 C C . GLN A 1 73 ? -25.978 0.330 35.766 1.00 78.88 73 GLN A C 1
ATOM 563 O O . GLN A 1 73 ? -25.695 -0.040 34.625 1.00 78.88 73 GLN A O 1
ATOM 568 N N . GLN A 1 74 ? -26.110 1.620 36.067 1.00 81.12 74 GLN A N 1
ATOM 569 C CA . GLN A 1 74 ? -25.881 2.685 35.099 1.00 81.12 74 GLN A CA 1
ATOM 570 C C . GLN A 1 74 ? -24.402 2.762 34.700 1.00 81.12 74 GLN A C 1
ATOM 572 O O . GLN A 1 74 ? -24.087 2.926 33.523 1.00 81.12 74 GLN A O 1
ATOM 577 N N . GLU A 1 75 ? -23.486 2.580 35.654 1.00 82.75 75 GLU A N 1
ATOM 578 C CA . GLU A 1 75 ? -22.047 2.557 35.394 1.00 82.75 75 GLU A CA 1
ATOM 579 C C . GLU A 1 75 ? -21.628 1.341 34.553 1.00 82.75 75 GLU A C 1
ATOM 581 O O . GLU A 1 75 ? -20.826 1.489 33.630 1.00 82.75 75 GLU A O 1
ATOM 586 N N . THR A 1 76 ? -22.189 0.153 34.808 1.00 83.19 76 THR A N 1
ATOM 587 C CA . THR A 1 76 ? -21.936 -1.029 33.965 1.00 83.19 76 THR A CA 1
ATOM 588 C C . THR A 1 76 ? -22.475 -0.835 32.554 1.00 83.19 76 THR A C 1
ATOM 590 O O . THR A 1 76 ? -21.744 -1.081 31.600 1.00 83.19 76 THR A O 1
ATOM 593 N N . THR A 1 77 ? -23.694 -0.307 32.411 1.00 83.19 77 THR A N 1
ATOM 594 C CA . THR A 1 77 ? -24.301 -0.041 31.093 1.00 83.19 77 THR A CA 1
ATOM 595 C C . THR A 1 77 ? -23.461 0.954 30.295 1.00 83.19 77 THR A C 1
ATOM 597 O O . THR A 1 77 ? -23.151 0.718 29.131 1.00 83.19 77 THR A O 1
ATOM 600 N N . ARG A 1 78 ? -22.999 2.033 30.938 1.00 83.31 78 ARG A N 1
ATOM 601 C CA . ARG A 1 78 ? -22.123 3.024 30.306 1.00 83.31 78 ARG A CA 1
ATOM 602 C C . ARG A 1 78 ? -20.789 2.420 29.866 1.00 83.31 78 ARG A C 1
ATOM 604 O O . ARG A 1 78 ? -20.341 2.687 28.757 1.00 83.31 78 ARG A O 1
ATOM 611 N N . LYS A 1 79 ? -20.160 1.588 30.703 1.00 86.06 79 LYS A N 1
ATOM 612 C CA . LYS A 1 79 ? -18.914 0.886 30.348 1.00 86.06 79 LYS A CA 1
ATOM 613 C C . LYS A 1 79 ? -19.117 -0.059 29.163 1.00 86.06 79 LYS A C 1
ATOM 615 O O . LYS A 1 79 ? -18.269 -0.118 28.277 1.00 86.06 79 LYS A O 1
ATOM 620 N N . GLU A 1 80 ? -20.238 -0.772 29.120 1.00 84.56 80 GLU A N 1
ATOM 621 C CA . GLU A 1 80 ? -20.595 -1.637 27.993 1.00 84.56 80 GLU A CA 1
ATOM 622 C C . GLU A 1 80 ? -20.828 -0.839 26.702 1.00 84.56 80 GLU A C 1
ATOM 624 O O . GLU A 1 80 ? -20.345 -1.240 25.643 1.00 84.56 80 GLU A O 1
ATOM 629 N N . GLU A 1 81 ? -21.512 0.304 26.774 1.00 85.31 81 GLU A N 1
ATOM 630 C CA . GLU A 1 81 ? -21.695 1.217 25.638 1.00 85.31 81 GLU A CA 1
ATOM 631 C C . GLU A 1 81 ? -20.369 1.812 25.151 1.00 85.31 81 GLU A C 1
ATOM 633 O O . GLU A 1 81 ? -20.118 1.847 23.946 1.00 85.31 81 GLU A O 1
ATOM 638 N N . GLU A 1 82 ? -19.485 2.224 26.061 1.00 85.88 82 GLU A N 1
ATOM 639 C CA . GLU A 1 82 ? -18.149 2.730 25.730 1.00 85.88 82 GLU A CA 1
ATOM 640 C C . GLU A 1 82 ? -17.310 1.659 25.009 1.00 85.88 82 GLU A C 1
ATOM 642 O O . GLU A 1 82 ? -16.695 1.944 23.978 1.00 85.88 82 GLU A O 1
ATOM 647 N N . VAL A 1 83 ? -17.337 0.407 25.483 1.00 86.25 83 VAL A N 1
ATOM 648 C CA . VAL A 1 83 ? -16.661 -0.723 24.820 1.00 86.25 83 VAL A CA 1
ATOM 649 C C . VAL A 1 83 ? -17.275 -1.012 23.450 1.00 86.25 83 VAL A C 1
ATOM 651 O O . VAL A 1 83 ? -16.540 -1.204 22.480 1.00 86.25 83 VAL A O 1
ATOM 654 N N . LYS A 1 84 ? -18.608 -1.001 23.331 1.00 85.75 84 LYS A N 1
ATOM 655 C CA . LYS A 1 84 ? -19.296 -1.204 22.047 1.00 85.75 84 LYS A CA 1
ATOM 656 C C . LYS A 1 84 ? -18.935 -0.120 21.034 1.00 85.75 84 LYS A C 1
ATOM 658 O O . LYS A 1 84 ? -18.582 -0.446 19.903 1.00 85.75 84 LYS A O 1
ATOM 663 N N . ASN A 1 85 ? -18.977 1.147 21.436 1.00 86.62 85 ASN A N 1
ATOM 664 C CA . ASN A 1 85 ? -18.625 2.272 20.572 1.00 86.62 85 ASN A CA 1
ATOM 665 C C . ASN A 1 85 ? -17.161 2.204 20.133 1.00 86.62 85 ASN A C 1
ATOM 667 O O . ASN A 1 85 ? -16.858 2.435 18.963 1.00 86.62 85 ASN A O 1
ATOM 671 N N . LYS A 1 86 ? -16.256 1.814 21.040 1.00 87.19 86 LYS A N 1
ATOM 672 C CA . LYS A 1 86 ? -14.846 1.595 20.709 1.00 87.19 86 LYS A CA 1
ATOM 673 C C . LYS A 1 86 ? -14.675 0.490 19.666 1.00 87.19 86 LYS A C 1
ATOM 675 O O . LYS A 1 86 ? -14.015 0.721 18.659 1.00 87.19 86 LYS A O 1
ATOM 680 N N . ASN A 1 87 ? -15.296 -0.671 19.873 1.00 87.25 87 ASN A N 1
ATOM 681 C CA . ASN A 1 87 ? -15.207 -1.799 18.943 1.00 87.25 87 ASN A CA 1
ATOM 682 C C . ASN A 1 87 ? -15.768 -1.444 17.561 1.00 87.25 87 ASN A C 1
ATOM 684 O O . ASN A 1 87 ? -15.135 -1.745 16.553 1.00 87.25 87 ASN A O 1
ATOM 688 N N . LEU A 1 88 ? -16.912 -0.755 17.507 1.00 88.88 88 LEU A N 1
ATOM 689 C CA . LEU A 1 88 ? -17.517 -0.308 16.253 1.00 88.88 88 LEU A CA 1
ATOM 690 C C . LEU A 1 88 ? -16.612 0.680 15.503 1.00 88.88 88 LEU A C 1
ATOM 692 O O . LEU A 1 88 ? -16.429 0.556 14.293 1.00 88.88 88 LEU A O 1
ATOM 696 N N . ASN A 1 89 ? -15.997 1.623 16.222 1.00 88.38 89 ASN A N 1
ATOM 697 C CA . ASN A 1 89 ? -15.033 2.547 15.632 1.00 88.38 89 ASN A CA 1
ATOM 698 C C . ASN A 1 89 ? -13.804 1.805 15.081 1.00 88.38 89 ASN A C 1
ATOM 700 O O . ASN A 1 89 ? -13.385 2.062 13.956 1.00 88.38 89 ASN A O 1
ATOM 704 N N . THR A 1 90 ? -13.264 0.836 15.826 1.00 87.75 90 THR A N 1
ATOM 705 C CA . THR A 1 90 ? -12.143 0.009 15.359 1.00 87.75 90 THR A CA 1
ATOM 706 C C . THR A 1 90 ? -12.509 -0.806 14.118 1.00 87.75 90 THR A C 1
ATOM 708 O O . THR A 1 90 ? -11.724 -0.838 13.176 1.00 87.75 90 THR A O 1
ATOM 711 N N . ILE A 1 91 ? -13.698 -1.419 14.065 1.00 89.38 91 ILE A N 1
ATOM 712 C CA . ILE A 1 91 ? -14.176 -2.144 12.873 1.00 89.38 91 ILE A CA 1
ATOM 713 C C . ILE A 1 91 ? -14.213 -1.210 11.660 1.00 89.38 91 ILE A C 1
ATOM 715 O O . ILE A 1 91 ? -13.697 -1.564 10.601 1.00 89.38 91 ILE A O 1
ATOM 719 N N . LYS A 1 92 ? -14.776 -0.006 11.824 1.00 90.06 92 LYS A N 1
ATOM 720 C CA . LYS A 1 92 ? -14.855 0.998 10.758 1.00 90.06 92 LYS A CA 1
ATOM 721 C C . LYS A 1 92 ? -13.468 1.368 10.224 1.00 90.06 92 LYS A C 1
ATOM 723 O O . LYS A 1 92 ? -13.266 1.338 9.014 1.00 90.06 92 LYS A O 1
ATOM 728 N N . ILE A 1 93 ? -12.521 1.658 11.116 1.00 88.94 93 ILE A N 1
ATOM 729 C CA . ILE A 1 93 ? -11.144 2.020 10.751 1.00 88.94 93 ILE A CA 1
ATOM 730 C C . ILE A 1 93 ? -10.450 0.867 10.017 1.00 88.94 93 ILE A C 1
ATOM 732 O O . ILE A 1 93 ? -9.869 1.072 8.956 1.00 88.94 93 ILE A O 1
ATOM 736 N N . LEU A 1 94 ? -10.536 -0.363 10.538 1.00 89.00 94 LEU A N 1
ATOM 737 C CA . LEU A 1 94 ? -9.925 -1.530 9.893 1.00 89.00 94 LEU A CA 1
ATOM 738 C C . LEU A 1 94 ? -10.514 -1.787 8.503 1.00 89.00 94 LEU A C 1
ATOM 740 O O . LEU A 1 94 ? -9.788 -2.162 7.586 1.00 89.00 94 LEU A O 1
ATOM 744 N N . TRP A 1 95 ? -11.814 -1.562 8.327 1.00 90.69 95 TRP A N 1
ATOM 745 C CA . TRP A 1 95 ? -12.455 -1.712 7.027 1.00 90.69 95 TRP A CA 1
ATOM 746 C C . TRP A 1 95 ? -12.001 -0.646 6.021 1.00 90.69 95 TRP A C 1
ATOM 748 O O . TRP A 1 95 ? -11.718 -0.977 4.871 1.00 90.69 95 TRP A O 1
ATOM 758 N N . GLU A 1 96 ? -11.870 0.608 6.452 1.00 88.94 96 GLU A N 1
ATOM 759 C CA . GLU A 1 96 ? -11.340 1.697 5.624 1.00 88.94 96 GLU A CA 1
ATOM 760 C C . GLU A 1 96 ? -9.891 1.422 5.191 1.00 88.94 96 GLU A C 1
ATOM 762 O O . GLU A 1 96 ? -9.554 1.565 4.015 1.00 88.94 96 GLU A O 1
ATOM 767 N N . ILE A 1 97 ? -9.057 0.920 6.107 1.00 87.88 97 ILE A N 1
ATOM 768 C CA . ILE A 1 97 ? -7.684 0.493 5.806 1.00 87.88 97 ILE A CA 1
ATOM 769 C C . ILE A 1 97 ? -7.674 -0.636 4.778 1.00 87.88 97 ILE A C 1
ATOM 771 O O . ILE A 1 97 ? -6.934 -0.560 3.800 1.00 87.88 97 ILE A O 1
ATOM 775 N N . GLU A 1 98 ? -8.492 -1.674 4.969 1.00 90.25 98 GLU A N 1
ATOM 776 C CA . GLU A 1 98 ? -8.583 -2.788 4.021 1.00 90.25 98 GLU A CA 1
ATOM 777 C C . GLU A 1 98 ? -8.973 -2.300 2.621 1.00 90.25 98 GLU A C 1
ATOM 779 O O . GLU A 1 98 ? -8.360 -2.706 1.631 1.00 90.25 98 GLU A O 1
ATOM 784 N N . LEU A 1 99 ? -9.964 -1.410 2.530 1.00 89.81 99 LEU A N 1
ATOM 785 C CA . LEU A 1 99 ? -10.428 -0.846 1.266 1.00 89.81 99 LEU A CA 1
ATOM 786 C C . LEU A 1 99 ? -9.329 -0.028 0.575 1.00 89.81 99 LEU A C 1
ATOM 788 O O . LEU A 1 99 ? -9.095 -0.187 -0.629 1.00 89.81 99 LEU A O 1
ATOM 792 N N . ASN A 1 100 ? -8.632 0.817 1.334 1.00 87.38 100 ASN A N 1
ATOM 793 C CA . ASN A 1 100 ? -7.556 1.655 0.817 1.00 87.38 100 ASN A CA 1
ATOM 794 C C . ASN A 1 100 ? -6.367 0.814 0.344 1.00 87.38 100 ASN A C 1
ATOM 796 O O . ASN A 1 100 ? -5.883 1.035 -0.766 1.00 87.38 100 ASN A O 1
ATOM 800 N N . LEU A 1 101 ? -5.954 -0.194 1.120 1.00 88.06 101 LEU A N 1
ATOM 801 C CA . LEU A 1 101 ? -4.894 -1.131 0.737 1.00 88.06 101 LEU A CA 1
ATOM 802 C C . LEU A 1 101 ? -5.276 -1.965 -0.490 1.00 88.06 101 LEU A C 1
ATOM 804 O O . LEU A 1 101 ? -4.457 -2.131 -1.386 1.00 88.06 101 LEU A O 1
ATOM 808 N N . THR A 1 102 ? -6.518 -2.448 -0.570 1.00 89.50 102 THR A N 1
ATOM 809 C CA . THR A 1 102 ? -7.004 -3.217 -1.731 1.00 89.50 102 THR A CA 1
ATOM 810 C C . THR A 1 102 ? -6.997 -2.368 -2.994 1.00 89.50 102 THR A C 1
ATOM 812 O O . THR A 1 102 ? -6.575 -2.824 -4.054 1.00 89.50 102 THR A O 1
ATOM 815 N N . THR A 1 103 ? -7.439 -1.114 -2.884 1.00 89.12 103 THR A N 1
ATOM 816 C CA . THR A 1 103 ? -7.418 -0.202 -4.027 1.00 89.12 103 THR A CA 1
ATOM 817 C C . THR A 1 103 ? -5.985 0.097 -4.446 1.00 89.12 103 THR A C 1
ATOM 819 O O . THR A 1 103 ? -5.672 -0.007 -5.622 1.00 89.12 103 THR A O 1
ATOM 822 N N . LEU A 1 104 ? -5.107 0.409 -3.489 1.00 87.50 104 LEU A N 1
ATOM 823 C CA . LEU A 1 104 ? -3.692 0.647 -3.754 1.00 87.50 104 LEU A CA 1
ATOM 824 C C . LEU A 1 104 ? -3.034 -0.551 -4.441 1.00 87.50 104 LEU A C 1
ATOM 826 O O . LEU A 1 104 ? -2.314 -0.357 -5.410 1.00 87.50 104 LEU A O 1
ATOM 830 N N . HIS A 1 105 ? -3.306 -1.774 -3.979 1.00 90.00 105 HIS A N 1
ATOM 831 C CA . HIS A 1 105 ? -2.771 -2.980 -4.605 1.00 90.00 105 HIS A CA 1
ATOM 832 C C . HIS A 1 105 ? -3.127 -3.042 -6.090 1.00 90.00 105 HIS A C 1
ATOM 834 O O . HIS A 1 105 ? -2.244 -3.222 -6.920 1.00 90.00 105 HIS A O 1
ATOM 840 N N . LYS A 1 106 ? -4.401 -2.805 -6.413 1.00 90.88 106 LYS A N 1
ATOM 841 C CA . LYS A 1 106 ? -4.891 -2.809 -7.789 1.00 90.88 106 LYS A CA 1
ATOM 842 C C . LYS A 1 106 ? -4.243 -1.717 -8.645 1.00 90.88 106 LYS A C 1
ATOM 844 O O . LYS A 1 106 ? -3.890 -1.983 -9.786 1.00 90.88 106 LYS A O 1
A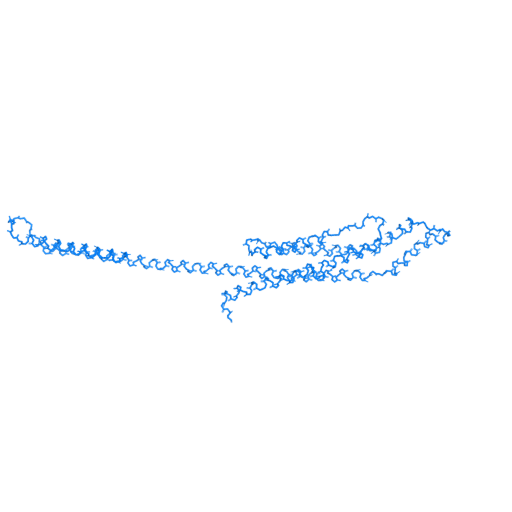TOM 849 N N . GLU A 1 107 ? -4.093 -0.502 -8.118 1.00 89.12 107 GLU A N 1
ATOM 850 C CA . GLU A 1 107 ? -3.428 0.590 -8.849 1.00 89.12 107 GLU A CA 1
ATOM 851 C C . GLU A 1 107 ? -1.952 0.264 -9.128 1.00 89.12 107 GLU A C 1
ATOM 853 O O . GLU A 1 107 ? -1.442 0.561 -10.205 1.00 89.12 107 GLU A O 1
ATOM 858 N N . LEU A 1 108 ? -1.269 -0.391 -8.184 1.00 89.62 108 LEU A N 1
ATOM 859 C CA . LEU A 1 108 ? 0.112 -0.837 -8.376 1.00 89.62 108 LEU A CA 1
ATOM 860 C C . LEU A 1 108 ? 0.224 -1.957 -9.414 1.00 89.62 108 LEU A C 1
ATOM 862 O O . LEU A 1 108 ? 1.186 -1.951 -10.179 1.00 89.62 108 LEU A O 1
ATOM 866 N N . ASP A 1 109 ? -0.747 -2.869 -9.475 1.00 91.06 109 ASP A N 1
ATOM 867 C CA . ASP A 1 109 ? -0.789 -3.918 -10.500 1.00 91.06 109 ASP A CA 1
ATOM 868 C C . ASP A 1 109 ? -0.983 -3.303 -11.898 1.00 91.06 109 ASP A C 1
ATOM 870 O O . ASP A 1 109 ? -0.242 -3.625 -12.824 1.00 91.06 109 ASP A O 1
ATOM 874 N N . ILE A 1 110 ? -1.903 -2.338 -12.035 1.00 91.56 110 ILE A N 1
ATOM 875 C CA . ILE A 1 110 ? -2.124 -1.592 -13.289 1.00 91.56 110 ILE A CA 1
ATOM 876 C C . ILE A 1 110 ? -0.850 -0.849 -13.711 1.00 91.56 110 ILE A C 1
ATOM 878 O O . ILE A 1 110 ? -0.457 -0.886 -14.877 1.00 91.56 110 ILE A O 1
ATOM 882 N N . LEU A 1 111 ? -0.183 -0.181 -12.767 1.00 90.81 111 LEU A N 1
ATOM 883 C CA . LEU A 1 111 ? 1.084 0.499 -13.023 1.00 90.81 111 LEU A CA 1
ATOM 884 C C . LEU A 1 111 ? 2.169 -0.488 -13.475 1.00 90.81 111 LEU A C 1
ATOM 886 O O . LEU A 1 111 ? 2.945 -0.178 -14.378 1.00 90.81 111 LEU A O 1
ATOM 890 N N . ALA A 1 112 ? 2.238 -1.668 -12.861 1.00 90.75 112 ALA A N 1
ATOM 891 C CA . ALA A 1 112 ? 3.203 -2.692 -13.227 1.00 90.75 112 ALA A CA 1
ATOM 892 C C . ALA A 1 112 ? 2.976 -3.198 -14.659 1.00 90.75 112 ALA A C 1
ATOM 894 O O . ALA A 1 112 ? 3.923 -3.221 -15.446 1.00 90.75 112 ALA A O 1
ATOM 895 N N . GLU A 1 113 ? 1.728 -3.520 -15.014 1.00 93.00 113 GLU A N 1
ATOM 896 C CA . GLU A 1 113 ? 1.336 -3.910 -16.375 1.00 93.00 113 GLU A CA 1
ATOM 897 C C . GLU A 1 113 ? 1.685 -2.817 -17.393 1.00 93.00 113 GLU A C 1
ATOM 899 O O . GLU A 1 113 ? 2.265 -3.100 -18.441 1.00 93.00 113 GLU A O 1
ATOM 904 N N . TYR A 1 114 ? 1.412 -1.552 -17.059 1.00 92.62 114 TYR A N 1
ATOM 905 C CA . TYR A 1 114 ? 1.749 -0.411 -17.906 1.00 92.62 114 TYR A CA 1
ATOM 906 C C . TYR A 1 114 ? 3.257 -0.304 -18.163 1.00 92.62 114 TYR A C 1
ATOM 908 O O . TYR A 1 114 ? 3.695 -0.123 -19.300 1.00 92.62 114 TYR A O 1
ATOM 916 N N . ILE A 1 115 ? 4.076 -0.417 -17.116 1.00 88.88 115 ILE A N 1
ATOM 917 C CA . ILE A 1 115 ? 5.538 -0.348 -17.238 1.00 88.88 115 ILE A CA 1
ATOM 918 C C . ILE A 1 115 ? 6.056 -1.510 -18.085 1.00 88.88 115 ILE A C 1
ATOM 920 O O . ILE A 1 115 ? 6.895 -1.304 -18.963 1.00 88.88 115 ILE A O 1
ATOM 924 N N . GLU A 1 116 ? 5.546 -2.717 -17.854 1.00 92.44 116 GLU A N 1
ATOM 925 C CA . GLU A 1 116 ? 5.899 -3.902 -18.630 1.00 92.44 116 GLU A CA 1
ATOM 926 C C . GLU A 1 116 ? 5.547 -3.735 -20.115 1.00 92.44 116 GLU A C 1
ATOM 928 O O . GLU A 1 116 ? 6.385 -4.003 -20.979 1.00 92.44 116 GLU A O 1
ATOM 933 N N . GLU A 1 117 ? 4.367 -3.198 -20.434 1.00 93.50 117 GLU A N 1
ATOM 934 C CA . GLU A 1 117 ? 3.979 -2.849 -21.805 1.00 93.50 117 GLU A CA 1
ATOM 935 C C . GLU A 1 117 ? 4.996 -1.881 -22.438 1.00 93.50 117 GLU A C 1
ATOM 937 O O . GLU A 1 117 ? 5.492 -2.118 -23.544 1.00 93.50 117 GLU A O 1
ATOM 942 N N . LYS A 1 118 ? 5.389 -0.814 -21.730 1.00 88.81 118 LYS A N 1
ATOM 943 C CA . LYS A 1 118 ? 6.376 0.154 -22.242 1.00 88.81 118 LYS A CA 1
ATOM 944 C C . LYS A 1 118 ? 7.756 -0.456 -22.457 1.00 88.81 118 LYS A C 1
ATOM 946 O O . LYS A 1 118 ? 8.418 -0.087 -23.425 1.00 88.81 118 LYS A O 1
ATOM 951 N N . ILE A 1 119 ? 8.178 -1.398 -21.619 1.00 88.06 119 ILE A N 1
ATOM 952 C CA . ILE A 1 119 ? 9.421 -2.151 -21.832 1.00 88.06 119 ILE A CA 1
ATOM 953 C C . ILE A 1 119 ? 9.308 -3.034 -23.079 1.00 88.06 119 ILE A C 1
ATOM 955 O O . ILE A 1 119 ? 10.225 -3.051 -23.901 1.00 88.06 119 ILE A O 1
ATOM 959 N N . ASN A 1 120 ? 8.186 -3.734 -23.246 1.00 89.38 120 ASN A N 1
ATOM 960 C CA . ASN A 1 120 ? 7.978 -4.698 -24.328 1.00 89.38 120 ASN A CA 1
ATOM 961 C C . ASN A 1 120 ? 7.778 -4.041 -25.701 1.00 89.38 120 ASN A C 1
ATOM 963 O O . ASN A 1 120 ? 8.121 -4.638 -26.717 1.00 89.38 120 ASN A O 1
ATOM 967 N N . THR A 1 121 ? 7.287 -2.799 -25.749 1.00 88.56 121 THR A N 1
ATOM 968 C CA . THR A 1 121 ? 7.173 -2.010 -26.996 1.00 88.56 121 THR A CA 1
ATOM 969 C C . THR A 1 121 ? 8.512 -1.491 -27.530 1.00 88.56 121 THR A C 1
ATOM 971 O O . THR A 1 121 ? 8.545 -0.830 -28.566 1.00 88.56 121 THR A O 1
ATOM 974 N N . ILE A 1 122 ? 9.627 -1.749 -26.842 1.00 86.12 122 ILE A N 1
ATOM 975 C CA . ILE A 1 122 ? 10.955 -1.396 -27.341 1.00 86.12 122 ILE A CA 1
ATOM 976 C C . ILE A 1 122 ? 11.433 -2.431 -28.353 1.00 86.12 122 ILE A C 1
ATOM 978 O O . ILE A 1 122 ? 11.814 -3.548 -27.989 1.00 86.12 122 ILE A O 1
ATOM 982 N N . ASP A 1 123 ? 11.528 -2.003 -29.609 1.00 87.06 123 ASP A N 1
ATOM 983 C CA . ASP A 1 123 ? 12.129 -2.792 -30.670 1.00 87.06 123 ASP A CA 1
ATOM 984 C C . ASP A 1 123 ? 13.638 -2.501 -30.765 1.00 87.06 123 ASP A C 1
ATOM 986 O O . ASP A 1 123 ? 14.106 -1.457 -31.224 1.00 87.06 123 ASP A O 1
ATOM 990 N N . VAL A 1 124 ? 14.434 -3.465 -30.298 1.00 85.81 124 VAL A N 1
ATOM 991 C CA . VAL A 1 124 ? 15.902 -3.388 -30.342 1.00 85.81 124 VAL A CA 1
ATOM 992 C C . VAL A 1 124 ? 16.419 -3.414 -31.784 1.00 85.81 124 VAL A C 1
ATOM 994 O O . VAL A 1 124 ? 17.474 -2.844 -32.065 1.00 85.81 124 VAL A O 1
ATOM 997 N N . HIS A 1 125 ? 15.698 -4.070 -32.694 1.00 83.62 125 HIS A N 1
ATOM 998 C CA . HIS A 1 125 ? 16.054 -4.123 -34.103 1.00 83.62 125 HIS A CA 1
ATOM 999 C C . HIS A 1 125 ? 15.812 -2.773 -34.777 1.00 83.62 125 HIS A C 1
ATOM 1001 O O . HIS A 1 125 ? 16.719 -2.263 -35.431 1.00 83.62 125 HIS A O 1
ATOM 1007 N N . GLU A 1 126 ? 14.648 -2.160 -34.554 1.00 87.44 126 GLU A N 1
ATOM 1008 C CA . GLU A 1 126 ? 14.347 -0.806 -35.037 1.00 87.44 126 GLU A CA 1
ATOM 1009 C C . GLU A 1 126 ? 15.382 0.209 -34.530 1.00 87.44 126 GLU A C 1
ATOM 1011 O O . GLU A 1 126 ? 15.964 0.954 -35.320 1.00 87.44 126 GLU A O 1
ATOM 1016 N N . TYR A 1 127 ? 15.705 0.168 -33.234 1.00 88.06 127 TYR A N 1
ATOM 1017 C CA . TYR A 1 127 ? 16.768 0.992 -32.657 1.00 88.06 127 TYR A CA 1
ATOM 1018 C C . TYR A 1 127 ? 18.114 0.795 -33.375 1.00 88.06 127 TYR A C 1
ATOM 1020 O O . TYR A 1 127 ? 18.788 1.766 -33.724 1.00 88.06 127 TYR A O 1
ATOM 1028 N N . ALA A 1 128 ? 18.510 -0.454 -33.638 1.00 87.44 128 ALA A N 1
ATOM 1029 C CA . ALA A 1 128 ? 19.753 -0.749 -34.346 1.00 87.44 128 ALA A CA 1
ATOM 1030 C C . ALA A 1 128 ? 19.742 -0.230 -35.796 1.00 87.44 128 ALA A C 1
ATOM 1032 O O . ALA A 1 128 ? 20.773 0.241 -36.277 1.00 87.44 128 ALA A O 1
ATOM 1033 N N . LEU A 1 129 ? 18.596 -0.283 -36.485 1.00 91.06 129 LEU A N 1
ATOM 1034 C CA . LEU A 1 129 ? 18.441 0.265 -37.836 1.00 91.06 129 LEU A CA 1
ATOM 1035 C C . LEU A 1 129 ? 18.628 1.785 -37.852 1.00 91.06 129 LEU A C 1
ATOM 1037 O O . LEU A 1 129 ? 19.410 2.275 -38.663 1.00 91.06 129 LEU A O 1
ATOM 1041 N N . LEU A 1 130 ? 18.000 2.510 -36.921 1.00 92.19 130 LEU A N 1
ATOM 1042 C CA . LEU A 1 130 ? 18.159 3.963 -36.785 1.00 92.19 130 LEU A CA 1
ATOM 1043 C C . LEU A 1 130 ? 19.622 4.354 -36.525 1.00 92.19 130 LEU A C 1
ATOM 1045 O O . LEU A 1 130 ? 20.150 5.289 -37.134 1.00 92.19 130 LEU A O 1
ATOM 1049 N N . VAL A 1 131 ? 20.308 3.607 -35.652 1.00 91.81 131 VAL A N 1
ATOM 1050 C CA . VAL A 1 131 ? 21.740 3.800 -35.368 1.00 91.81 131 VAL A CA 1
ATOM 1051 C C . VAL A 1 131 ? 22.586 3.593 -36.616 1.00 91.81 131 VAL A C 1
ATOM 1053 O O . VAL A 1 131 ? 23.424 4.442 -36.935 1.00 91.81 131 VAL A O 1
ATOM 1056 N N . ASN A 1 132 ? 22.356 2.500 -37.341 1.00 92.50 132 ASN A N 1
ATOM 1057 C CA . ASN A 1 132 ? 23.088 2.202 -38.566 1.00 92.50 132 ASN A CA 1
ATOM 1058 C C . ASN A 1 132 ? 22.839 3.262 -39.643 1.00 92.50 132 ASN A C 1
ATOM 1060 O O . ASN A 1 132 ? 23.796 3.734 -40.251 1.00 92.50 132 ASN A O 1
ATOM 1064 N N . GLU A 1 133 ? 21.596 3.711 -39.825 1.00 95.12 133 GLU A N 1
ATOM 1065 C CA . GLU A 1 133 ? 21.254 4.760 -40.787 1.00 95.12 133 GLU A CA 1
ATOM 1066 C C . GLU A 1 133 ? 21.995 6.072 -40.487 1.00 95.12 133 GLU A C 1
ATOM 1068 O O . GLU A 1 133 ? 22.567 6.703 -41.386 1.00 95.12 133 GLU A O 1
ATOM 1073 N N . LYS A 1 134 ? 22.043 6.483 -39.215 1.00 94.56 134 LYS A N 1
ATOM 1074 C CA . LYS A 1 134 ? 22.728 7.716 -38.811 1.00 94.56 134 LYS A CA 1
ATOM 1075 C C . LYS A 1 134 ? 24.247 7.597 -38.950 1.00 94.56 134 LYS A C 1
ATOM 1077 O O . LYS A 1 134 ? 24.890 8.549 -39.399 1.00 94.56 134 LYS A O 1
ATOM 1082 N N . LEU A 1 135 ? 24.825 6.435 -38.634 1.00 94.06 135 LEU A N 1
ATOM 1083 C CA . LEU A 1 135 ? 26.244 6.147 -38.875 1.00 94.06 135 LEU A CA 1
ATOM 1084 C C . LEU A 1 135 ? 26.581 6.153 -40.374 1.00 94.06 135 LEU A C 1
ATOM 1086 O O . LEU A 1 135 ? 27.581 6.758 -40.774 1.00 94.06 135 LEU A O 1
ATOM 1090 N N . ASP A 1 136 ? 25.731 5.554 -41.207 1.00 95.38 136 ASP A N 1
ATOM 1091 C CA . ASP A 1 136 ? 25.887 5.522 -42.662 1.00 95.38 136 ASP A CA 1
ATOM 1092 C C . ASP A 1 136 ? 25.889 6.928 -43.257 1.00 95.38 136 ASP A C 1
ATOM 1094 O O . ASP A 1 136 ? 26.798 7.289 -44.012 1.00 95.38 136 ASP A O 1
ATOM 1098 N N . ASN A 1 137 ? 24.899 7.745 -42.895 1.00 95.38 137 ASN A N 1
ATOM 1099 C CA . ASN A 1 137 ? 24.741 9.105 -43.408 1.00 95.38 137 ASN A CA 1
ATOM 1100 C C . ASN A 1 137 ? 25.867 10.043 -42.942 1.00 95.38 137 ASN A C 1
ATOM 1102 O O . ASN A 1 137 ? 26.333 10.895 -43.709 1.00 95.38 137 ASN A O 1
ATOM 1106 N N . ASN A 1 138 ? 26.341 9.885 -41.704 1.00 94.88 138 ASN A N 1
ATOM 1107 C CA . ASN A 1 138 ? 27.352 10.774 -41.139 1.00 94.88 138 ASN A CA 1
ATOM 1108 C C . ASN A 1 138 ? 28.784 10.388 -41.517 1.00 94.88 138 ASN A C 1
ATOM 1110 O O . ASN A 1 138 ? 29.601 11.297 -41.697 1.00 94.88 138 ASN A O 1
ATOM 1114 N N . PHE A 1 139 ? 29.073 9.092 -41.681 1.00 96.38 139 PHE A N 1
ATOM 1115 C CA . PHE A 1 139 ? 30.434 8.572 -41.818 1.00 96.38 139 PHE A CA 1
ATOM 1116 C C . PHE A 1 139 ? 30.625 7.664 -43.034 1.00 96.38 139 PHE A C 1
ATOM 1118 O O . PHE A 1 139 ? 31.394 8.016 -43.935 1.00 96.38 139 PHE A O 1
ATOM 1125 N N . TYR A 1 140 ? 29.936 6.520 -43.096 1.00 93.81 140 TYR A N 1
ATOM 1126 C CA . TYR A 1 140 ? 30.293 5.464 -44.050 1.00 93.81 140 TYR A CA 1
ATOM 1127 C C . TYR A 1 140 ? 30.057 5.864 -45.511 1.00 93.81 140 TYR A C 1
ATOM 1129 O O . TYR A 1 140 ? 30.942 5.657 -46.343 1.00 93.81 140 TYR A O 1
ATOM 1137 N N . LYS A 1 141 ? 28.952 6.554 -45.832 1.00 94.12 141 LYS A N 1
ATOM 1138 C CA . LYS A 1 141 ? 28.694 7.083 -47.190 1.00 94.12 141 LYS A CA 1
ATOM 1139 C C . LYS A 1 141 ? 29.708 8.145 -47.631 1.00 94.12 141 LYS A C 1
ATOM 1141 O O . LYS A 1 141 ? 29.840 8.404 -48.822 1.00 94.12 141 LYS A O 1
ATOM 1146 N N . LYS A 1 142 ? 30.437 8.747 -46.687 1.00 95.44 142 LYS A N 1
ATOM 1147 C CA . LYS A 1 142 ? 31.501 9.732 -46.945 1.00 95.44 142 LYS A CA 1
ATOM 1148 C C . LYS A 1 142 ? 32.898 9.099 -46.983 1.00 95.44 142 LYS A C 1
ATOM 1150 O O . LYS A 1 142 ? 33.879 9.823 -47.118 1.00 95.44 142 LYS A O 1
ATOM 1155 N N . GLY A 1 143 ? 33.007 7.774 -46.832 1.00 96.06 143 GLY A N 1
ATOM 1156 C CA . GLY A 1 143 ? 34.287 7.064 -46.751 1.00 96.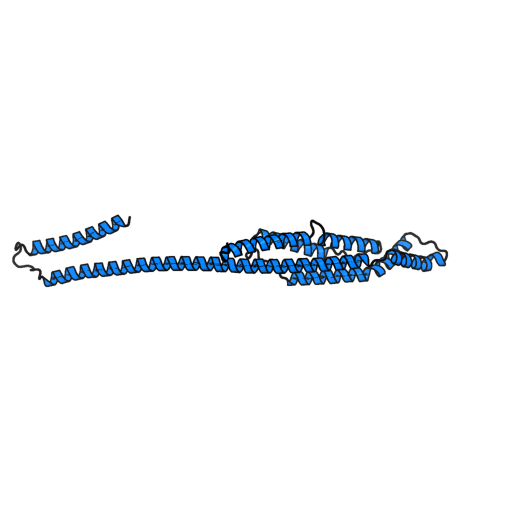06 143 GLY A CA 1
ATOM 1157 C C . GLY A 1 143 ? 35.055 7.312 -45.447 1.00 96.06 143 GLY A C 1
ATOM 1158 O O . GLY A 1 143 ? 36.260 7.080 -45.391 1.00 96.06 143 GLY A O 1
ATOM 1159 N N . ILE A 1 144 ? 34.382 7.799 -44.401 1.00 96.38 144 ILE A N 1
ATOM 1160 C CA . ILE A 1 144 ? 34.986 8.112 -43.102 1.00 96.38 144 ILE A CA 1
ATOM 1161 C C . ILE A 1 144 ? 34.672 6.972 -42.130 1.00 96.38 144 ILE A C 1
ATOM 1163 O O . ILE A 1 144 ? 33.548 6.477 -42.086 1.00 96.38 144 ILE A O 1
ATOM 1167 N N . LYS A 1 145 ? 35.652 6.566 -41.316 1.00 95.56 145 LYS A N 1
ATOM 1168 C CA . LYS A 1 145 ? 35.433 5.628 -40.207 1.00 95.56 145 LYS A CA 1
ATOM 1169 C C . LYS A 1 145 ? 35.176 6.416 -38.914 1.00 95.56 145 LYS A C 1
ATOM 1171 O O . LYS A 1 145 ? 36.056 7.190 -38.532 1.00 95.56 145 LYS A O 1
ATOM 1176 N N . PRO A 1 146 ? 34.028 6.236 -38.234 1.00 94.50 146 PRO A N 1
ATOM 1177 C CA . PRO A 1 146 ? 33.770 6.923 -36.975 1.00 94.50 146 PRO A CA 1
ATOM 1178 C C . PRO A 1 146 ? 34.696 6.403 -35.871 1.00 94.50 146 PRO A C 1
ATOM 1180 O O . PRO A 1 146 ? 35.030 5.214 -35.824 1.00 94.50 146 PRO A O 1
ATOM 1183 N N . ASN A 1 147 ? 35.112 7.295 -34.975 1.00 95.56 147 ASN A N 1
ATOM 1184 C CA . ASN A 1 147 ? 35.806 6.919 -33.747 1.00 95.56 147 ASN A CA 1
ATOM 1185 C C . ASN A 1 147 ? 34.806 6.511 -32.646 1.00 95.56 147 ASN A C 1
ATOM 1187 O O . ASN A 1 147 ? 33.592 6.633 -32.805 1.00 95.56 147 ASN A O 1
ATOM 1191 N N . TYR A 1 148 ? 35.327 6.021 -31.520 1.00 91.81 148 TYR A N 1
ATOM 1192 C CA . TYR A 1 148 ? 34.508 5.545 -30.403 1.00 91.81 148 TYR A CA 1
ATOM 1193 C C . TYR A 1 148 ? 33.545 6.613 -29.857 1.00 91.81 148 TYR A C 1
ATOM 1195 O O . TYR A 1 148 ? 32.358 6.337 -29.712 1.00 91.81 148 TYR A O 1
ATOM 1203 N N . GLU A 1 149 ? 34.025 7.838 -29.625 1.00 90.69 149 GLU A N 1
ATOM 1204 C CA . GLU A 1 149 ? 33.200 8.935 -29.096 1.00 90.69 149 GLU A CA 1
ATOM 1205 C C . GLU A 1 149 ? 32.075 9.332 -30.059 1.00 90.69 149 GLU A C 1
ATOM 1207 O O . GLU A 1 149 ? 30.956 9.617 -29.646 1.00 90.69 149 GLU A O 1
ATOM 1212 N N . GLN A 1 150 ? 32.326 9.289 -31.367 1.00 92.00 150 GLN A N 1
ATOM 1213 C CA . GLN A 1 150 ? 31.309 9.570 -32.381 1.00 92.00 150 GLN A CA 1
ATOM 1214 C C . GLN A 1 150 ? 30.205 8.508 -32.408 1.00 92.00 150 GLN A C 1
ATOM 1216 O O . GLN A 1 150 ? 29.029 8.858 -32.498 1.00 92.00 150 GLN A O 1
ATOM 1221 N N . ILE A 1 151 ? 30.565 7.224 -32.300 1.00 89.75 151 ILE A N 1
ATOM 1222 C CA . ILE A 1 151 ? 29.589 6.127 -32.200 1.00 89.75 151 ILE A CA 1
ATOM 1223 C C . ILE A 1 151 ? 28.774 6.278 -30.914 1.00 89.75 151 ILE A C 1
ATOM 1225 O O . ILE A 1 151 ? 27.549 6.184 -30.943 1.00 89.75 151 ILE A O 1
ATOM 1229 N N . LYS A 1 152 ? 29.450 6.561 -29.798 1.00 87.06 152 LYS A N 1
ATOM 1230 C CA . LYS A 1 152 ? 28.829 6.770 -28.489 1.00 87.06 152 LYS A CA 1
ATOM 1231 C C . LYS A 1 152 ? 27.821 7.919 -28.512 1.00 87.06 152 LYS A C 1
ATOM 1233 O O . LYS A 1 152 ? 26.701 7.735 -28.054 1.00 87.06 152 LYS A O 1
ATOM 1238 N N . ASN A 1 153 ? 28.173 9.053 -29.117 1.00 89.19 153 ASN A N 1
ATOM 1239 C CA . ASN A 1 153 ? 27.274 10.200 -29.251 1.00 89.19 153 ASN A CA 1
ATOM 1240 C C . ASN A 1 153 ? 26.030 9.875 -30.088 1.00 89.19 153 ASN A C 1
ATOM 1242 O O . ASN A 1 153 ? 24.933 10.265 -29.705 1.00 89.19 153 ASN A O 1
ATOM 1246 N N . ILE A 1 154 ? 26.175 9.131 -31.192 1.00 89.44 154 ILE A N 1
ATOM 1247 C CA . ILE A 1 154 ? 25.024 8.712 -32.013 1.00 89.44 154 ILE A CA 1
ATOM 1248 C C . ILE A 1 154 ? 24.115 7.750 -31.243 1.00 89.44 154 ILE A C 1
ATOM 1250 O O . ILE A 1 154 ? 22.897 7.912 -31.272 1.00 89.44 154 ILE A O 1
ATOM 1254 N N . LEU A 1 155 ? 24.692 6.774 -30.533 1.00 86.69 155 LEU A N 1
ATOM 1255 C CA . LEU A 1 155 ? 23.933 5.875 -29.658 1.00 86.69 155 LEU A CA 1
ATOM 1256 C C . LEU A 1 155 ? 23.192 6.659 -28.567 1.00 86.69 155 LEU A C 1
ATOM 1258 O O . LEU A 1 155 ? 22.042 6.353 -28.268 1.00 86.69 155 LEU A O 1
ATOM 1262 N N . GLY A 1 156 ? 23.837 7.676 -27.993 1.00 84.25 156 GLY A N 1
ATOM 1263 C CA . GLY A 1 156 ? 23.237 8.547 -26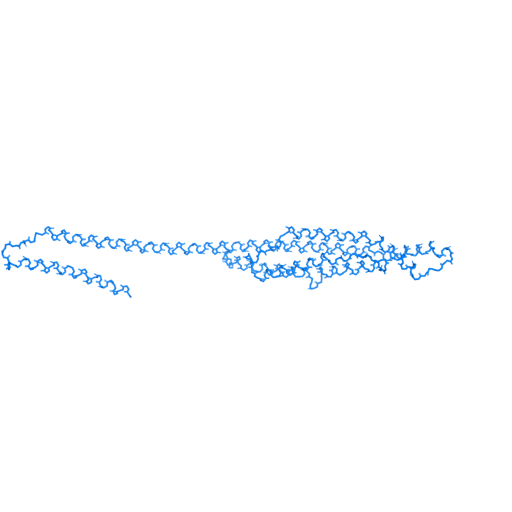.990 1.00 84.25 156 GLY A CA 1
ATOM 1264 C C . GLY A 1 156 ? 22.058 9.351 -27.541 1.00 84.25 156 GLY A C 1
ATOM 1265 O O . GLY A 1 156 ? 20.973 9.329 -26.968 1.00 84.25 156 GLY A O 1
ATOM 1266 N N . GLU A 1 157 ? 22.247 10.005 -28.688 1.00 87.00 157 GLU A N 1
ATOM 1267 C CA . GLU A 1 157 ? 21.229 10.830 -29.347 1.00 87.00 157 GLU A CA 1
ATOM 1268 C C . GLU A 1 157 ? 19.990 10.011 -29.732 1.00 87.00 157 GLU A C 1
ATOM 1270 O O . GLU A 1 157 ? 18.881 10.341 -29.314 1.00 87.00 157 GLU A O 1
ATOM 1275 N N . ILE A 1 158 ? 20.180 8.909 -30.463 1.00 88.12 158 ILE A N 1
ATOM 1276 C CA . ILE A 1 158 ? 19.073 8.051 -30.908 1.00 88.12 158 ILE A CA 1
ATOM 1277 C C . ILE A 1 158 ? 18.440 7.341 -29.720 1.00 88.12 158 ILE A C 1
ATOM 1279 O O . ILE A 1 158 ? 17.223 7.220 -29.654 1.00 88.12 158 ILE A O 1
ATOM 1283 N N . GLY A 1 159 ? 19.245 6.879 -28.762 1.00 85.00 159 GLY A N 1
ATOM 1284 C CA . GLY A 1 159 ? 18.732 6.238 -27.559 1.00 85.00 159 GLY A CA 1
ATOM 1285 C C . GLY A 1 159 ? 17.851 7.183 -26.751 1.00 85.00 159 GLY A C 1
ATOM 1286 O O . GLY A 1 159 ? 16.789 6.768 -26.290 1.00 85.00 159 GLY A O 1
ATOM 1287 N N . SER A 1 160 ? 18.255 8.448 -26.620 1.00 83.69 160 SER A N 1
ATOM 1288 C CA . SER A 1 160 ? 17.442 9.491 -25.999 1.00 83.69 160 SER A CA 1
ATOM 1289 C C . SER A 1 160 ? 16.135 9.674 -26.768 1.00 83.69 160 SER A C 1
ATOM 1291 O O . SER A 1 160 ? 15.073 9.460 -26.198 1.00 83.69 160 SER A O 1
ATOM 1293 N N . GLU A 1 161 ? 16.187 9.947 -28.072 1.00 86.31 161 GLU A N 1
ATOM 1294 C CA . GLU A 1 161 ? 14.993 10.152 -28.905 1.00 86.31 161 GLU A CA 1
ATOM 1295 C C . GLU A 1 161 ? 14.018 8.962 -28.842 1.00 86.31 161 GLU A C 1
ATOM 1297 O O . GLU A 1 161 ? 12.817 9.139 -28.646 1.00 86.31 161 GLU A O 1
ATOM 1302 N N . TYR A 1 162 ? 14.543 7.737 -28.906 1.00 84.38 162 TYR A N 1
ATOM 1303 C CA . TYR A 1 162 ? 13.758 6.504 -28.957 1.00 84.38 162 TYR A CA 1
ATOM 1304 C C . TYR A 1 162 ? 13.112 6.114 -27.613 1.00 84.38 162 TYR A C 1
ATOM 1306 O O . TYR A 1 162 ? 12.077 5.436 -27.582 1.00 84.38 162 TYR A O 1
ATOM 1314 N N . THR A 1 163 ? 13.714 6.518 -26.488 1.00 84.62 163 THR A N 1
ATOM 1315 C CA . THR A 1 163 ? 13.250 6.140 -25.138 1.00 84.62 163 THR A CA 1
ATOM 1316 C C . THR A 1 163 ? 12.619 7.276 -24.346 1.00 84.62 163 THR A C 1
ATOM 1318 O O . THR A 1 163 ? 11.874 6.996 -23.407 1.00 84.62 163 THR A O 1
ATOM 1321 N N . TYR A 1 164 ? 12.857 8.534 -24.724 1.00 83.81 164 TYR A N 1
ATOM 1322 C CA . TYR A 1 164 ? 12.429 9.708 -23.966 1.00 83.81 164 TYR A CA 1
ATOM 1323 C C . TYR A 1 164 ? 10.920 9.726 -23.731 1.00 83.81 164 TYR A C 1
ATOM 1325 O O . TYR A 1 164 ? 10.485 9.790 -22.585 1.00 83.81 164 TYR A O 1
ATOM 1333 N N . GLU A 1 165 ? 10.118 9.577 -24.789 1.00 83.12 165 GLU A N 1
ATOM 1334 C CA . GLU A 1 165 ? 8.656 9.609 -24.670 1.00 83.12 165 GLU A CA 1
ATOM 1335 C C . GLU A 1 165 ? 8.133 8.496 -23.748 1.00 83.12 165 GLU A C 1
ATOM 1337 O O . GLU A 1 165 ? 7.320 8.752 -22.859 1.00 83.12 165 GLU A O 1
ATOM 1342 N N . LYS A 1 166 ? 8.646 7.268 -23.907 1.00 84.25 166 LYS A N 1
ATOM 1343 C CA . LYS A 1 166 ? 8.267 6.118 -23.071 1.00 84.25 166 LYS A CA 1
ATOM 1344 C C . LYS A 1 166 ? 8.655 6.344 -21.611 1.00 84.25 166 LYS A C 1
ATOM 1346 O O . LYS A 1 166 ? 7.881 6.027 -20.712 1.00 84.25 166 LYS A O 1
ATOM 1351 N N . PHE A 1 167 ? 9.833 6.917 -21.370 1.00 82.75 167 PHE A N 1
ATOM 1352 C CA . PHE A 1 167 ? 10.288 7.240 -20.024 1.00 82.75 167 PHE A CA 1
ATOM 1353 C C . PHE A 1 167 ? 9.387 8.298 -19.390 1.00 82.75 167 PHE A C 1
ATOM 1355 O O . PHE A 1 167 ? 8.858 8.054 -18.310 1.00 82.75 167 PHE A O 1
ATOM 1362 N N . THR A 1 168 ? 9.133 9.416 -20.081 1.00 83.88 168 THR A N 1
ATOM 1363 C CA . THR A 1 168 ? 8.221 10.481 -19.632 1.00 83.88 168 THR A CA 1
ATOM 1364 C C . THR A 1 168 ? 6.835 9.936 -19.303 1.00 83.88 168 THR A C 1
ATOM 1366 O O . THR A 1 168 ? 6.279 10.273 -18.261 1.00 83.88 168 THR A O 1
ATOM 1369 N N . GLN A 1 169 ? 6.298 9.051 -20.142 1.00 87.06 169 GLN A N 1
ATOM 1370 C CA . GLN A 1 169 ? 5.022 8.375 -19.913 1.00 87.06 169 GLN A CA 1
ATOM 1371 C C . GLN A 1 169 ? 5.010 7.568 -18.600 1.00 87.06 169 GLN A C 1
ATOM 1373 O O . GLN A 1 169 ? 4.101 7.740 -17.789 1.00 87.06 169 GLN A O 1
ATOM 1378 N N . ILE A 1 170 ? 6.047 6.764 -18.336 1.00 86.25 170 ILE A N 1
ATOM 1379 C CA . ILE A 1 170 ? 6.216 6.050 -17.056 1.00 86.25 170 ILE A CA 1
ATOM 1380 C C . ILE A 1 170 ? 6.285 7.041 -15.884 1.00 86.25 170 ILE A C 1
ATOM 1382 O O . ILE A 1 170 ? 5.646 6.810 -14.859 1.00 86.25 170 ILE A O 1
ATOM 1386 N N . GLN A 1 171 ? 7.024 8.153 -16.007 1.00 84.88 171 GLN A N 1
ATOM 1387 C CA . GLN A 1 171 ? 7.110 9.147 -14.923 1.00 84.88 171 GLN A CA 1
ATOM 1388 C C . GLN A 1 171 ? 5.743 9.759 -14.606 1.00 84.88 171 GLN A C 1
ATOM 1390 O O . GLN A 1 171 ? 5.392 9.927 -13.440 1.00 84.88 171 GLN A O 1
ATOM 1395 N N . VAL A 1 172 ? 4.964 10.079 -15.641 1.00 88.38 172 VAL A N 1
ATOM 1396 C CA . VAL A 1 172 ? 3.619 10.639 -15.490 1.00 88.38 172 VAL A CA 1
ATOM 1397 C C . VAL A 1 172 ? 2.704 9.658 -14.760 1.00 88.38 172 VAL A C 1
ATOM 1399 O O . VAL A 1 172 ? 2.017 10.066 -13.826 1.00 88.38 172 VAL A O 1
ATOM 1402 N N . GLU A 1 173 ? 2.714 8.373 -15.119 1.00 88.56 173 GLU A N 1
ATOM 1403 C CA . GLU A 1 173 ? 1.892 7.368 -14.429 1.00 88.56 173 GLU A CA 1
ATOM 1404 C C . GLU A 1 173 ? 2.350 7.106 -12.986 1.00 88.56 173 GLU A C 1
ATOM 1406 O O . GLU A 1 173 ? 1.519 6.965 -12.084 1.00 88.56 173 GLU A O 1
ATOM 1411 N N . LEU A 1 174 ? 3.657 7.140 -12.714 1.00 85.25 174 LEU A N 1
ATOM 1412 C CA . LEU A 1 174 ? 4.177 7.070 -11.344 1.00 85.25 174 LEU A CA 1
ATOM 1413 C C . LEU A 1 174 ? 3.715 8.257 -10.495 1.00 85.25 174 LEU A C 1
ATOM 1415 O O . LEU A 1 174 ? 3.303 8.065 -9.351 1.00 85.25 174 LEU A O 1
ATOM 1419 N N . LEU A 1 175 ? 3.750 9.473 -11.045 1.00 87.06 175 LEU A N 1
ATOM 1420 C CA . LEU A 1 175 ? 3.284 10.675 -10.353 1.00 87.06 175 LEU A CA 1
ATOM 1421 C C . LEU A 1 175 ? 1.779 10.626 -10.086 1.00 87.06 175 LEU A C 1
ATOM 1423 O O . LEU A 1 175 ? 1.365 10.903 -8.964 1.00 87.06 175 LEU A O 1
ATOM 1427 N N . LYS A 1 176 ? 0.970 10.192 -11.059 1.00 88.88 176 LYS A N 1
ATOM 1428 C CA . LYS A 1 176 ? -0.472 9.978 -10.855 1.00 88.88 176 LYS A CA 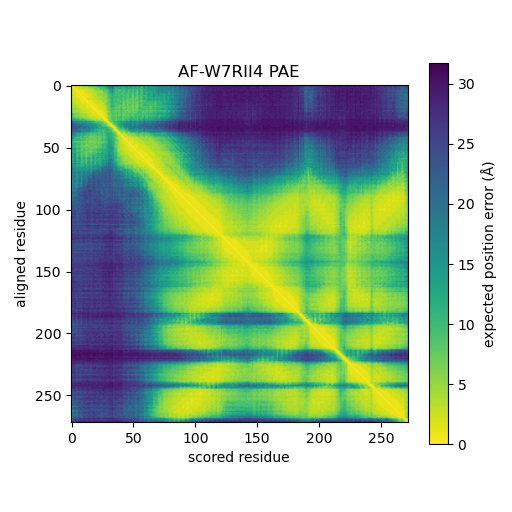1
ATOM 1429 C C . LYS A 1 176 ? -0.740 8.971 -9.740 1.00 88.88 176 LYS A C 1
ATOM 1431 O O . LYS A 1 176 ? -1.566 9.221 -8.866 1.00 88.88 176 LYS A O 1
ATOM 1436 N N . THR A 1 177 ? -0.014 7.855 -9.734 1.00 86.69 177 THR A N 1
ATOM 1437 C CA . THR A 1 177 ? -0.150 6.820 -8.698 1.00 86.69 177 THR A CA 1
ATOM 1438 C C . THR A 1 177 ? 0.244 7.361 -7.322 1.00 86.69 177 THR A C 1
ATOM 1440 O O . THR A 1 177 ? -0.439 7.099 -6.331 1.00 86.69 177 THR A O 1
ATOM 1443 N N . LYS A 1 178 ? 1.305 8.172 -7.253 1.00 86.31 178 LYS A N 1
ATOM 1444 C CA . LYS A 1 178 ? 1.728 8.859 -6.029 1.00 86.31 178 LYS A CA 1
ATOM 1445 C C . LYS A 1 178 ? 0.669 9.841 -5.526 1.00 86.31 178 LYS A C 1
ATOM 1447 O O . LYS A 1 178 ? 0.332 9.803 -4.351 1.00 86.31 178 LYS A O 1
ATOM 1452 N N . GLU A 1 179 ? 0.108 10.676 -6.395 1.00 86.94 179 GLU A N 1
ATOM 1453 C CA . GLU A 1 179 ? -0.959 11.613 -6.020 1.00 86.94 179 GLU A CA 1
ATOM 1454 C C . GLU A 1 179 ? -2.208 10.877 -5.519 1.00 86.94 179 GLU A C 1
ATOM 1456 O O . GLU A 1 179 ? -2.812 11.275 -4.523 1.00 86.94 179 GLU A O 1
ATOM 1461 N N . LEU A 1 180 ? -2.586 9.768 -6.163 1.00 83.94 180 LEU A N 1
ATOM 1462 C CA . LEU A 1 180 ? -3.671 8.906 -5.690 1.00 83.94 180 LEU A CA 1
ATOM 1463 C C . LEU A 1 180 ? -3.375 8.338 -4.299 1.00 83.94 180 LEU A C 1
ATOM 1465 O O . LEU A 1 180 ? -4.272 8.300 -3.458 1.00 83.94 180 LEU A O 1
ATOM 1469 N N . PHE A 1 181 ? -2.138 7.913 -4.049 1.00 82.25 181 PHE A N 1
ATOM 1470 C CA . PHE A 1 181 ? -1.698 7.426 -2.745 1.00 82.25 181 PHE A CA 1
ATOM 1471 C C . PHE A 1 181 ? -1.745 8.524 -1.671 1.00 82.25 181 PHE A C 1
ATOM 1473 O O . PHE A 1 181 ? -2.346 8.311 -0.615 1.00 82.25 181 PHE A O 1
ATOM 1480 N N . ASP A 1 182 ? -1.197 9.705 -1.962 1.00 82.25 182 ASP A N 1
ATOM 1481 C CA . ASP A 1 182 ? -1.187 10.861 -1.058 1.00 82.25 182 ASP A CA 1
ATOM 1482 C C . ASP A 1 182 ? -2.624 11.280 -0.690 1.00 82.25 182 ASP A C 1
ATOM 1484 O O . ASP A 1 182 ? -2.938 11.517 0.478 1.00 82.25 182 ASP A O 1
ATOM 1488 N N . ASN A 1 183 ? -3.536 11.273 -1.669 1.00 81.06 183 ASN A N 1
ATOM 1489 C CA . ASN A 1 183 ? -4.952 11.592 -1.470 1.00 81.06 183 ASN A CA 1
ATOM 1490 C C . ASN A 1 183 ? -5.722 10.512 -0.696 1.00 81.06 183 ASN A C 1
ATOM 1492 O O . ASN A 1 183 ? -6.691 10.824 -0.003 1.00 81.06 183 ASN A O 1
ATOM 1496 N N . LYS A 1 184 ? -5.316 9.240 -0.802 1.00 72.94 184 LYS A N 1
ATOM 1497 C CA . LYS A 1 184 ? -5.972 8.108 -0.122 1.00 72.94 184 LYS A CA 1
ATOM 1498 C C . LYS A 1 184 ? -5.706 8.056 1.379 1.00 72.94 184 LYS A C 1
ATOM 1500 O O . LYS A 1 184 ? -6.250 7.180 2.043 1.00 72.94 184 LYS A O 1
ATOM 1505 N N . ASN A 1 185 ? -4.934 9.002 1.914 1.00 60.53 185 ASN A N 1
ATOM 1506 C CA . ASN A 1 185 ? -4.811 9.262 3.342 1.00 60.53 185 ASN A CA 1
ATOM 1507 C C . ASN A 1 185 ? -4.602 7.974 4.159 1.00 60.53 185 ASN A C 1
ATOM 1509 O O . ASN A 1 185 ? -5.195 7.779 5.217 1.00 60.53 185 ASN A O 1
ATOM 1513 N N . LEU A 1 186 ? -3.693 7.106 3.696 1.00 64.62 186 LEU A N 1
ATOM 1514 C CA . LEU A 1 186 ? -3.193 5.959 4.469 1.00 64.62 186 LEU A CA 1
ATOM 1515 C C . LEU A 1 186 ? -2.442 6.395 5.747 1.00 64.62 186 LEU A C 1
ATOM 1517 O O . LEU A 1 186 ? -1.868 5.563 6.443 1.00 64.62 186 LEU A O 1
ATOM 1521 N N . GLN A 1 187 ? -2.476 7.689 6.083 1.00 61.47 187 GLN A N 1
ATOM 1522 C CA . GLN A 1 187 ? -2.068 8.286 7.348 1.00 61.47 187 GLN A CA 1
ATOM 1523 C C . GLN A 1 187 ? -3.011 7.856 8.479 1.00 61.47 187 GLN A C 1
ATOM 1525 O O . GLN A 1 187 ? -3.733 8.652 9.080 1.00 61.47 187 GLN A O 1
ATOM 1530 N N . VAL A 1 188 ? -3.003 6.564 8.778 1.00 62.19 188 VAL A N 1
ATOM 1531 C CA . VAL A 1 188 ? -3.648 6.027 9.964 1.00 62.19 188 VAL A CA 1
ATOM 1532 C C . VAL A 1 188 ? -2.903 6.574 11.175 1.00 62.19 188 VAL A C 1
ATOM 1534 O O . VAL A 1 188 ? -1.688 6.397 11.299 1.00 62.19 188 VAL A O 1
ATOM 1537 N N . LYS A 1 189 ? -3.603 7.248 12.089 1.00 62.16 189 LYS A N 1
ATOM 1538 C CA . LYS A 1 189 ? -2.960 7.708 13.322 1.00 62.16 189 LYS A CA 1
ATOM 1539 C C . LYS A 1 189 ? -2.647 6.497 14.194 1.00 62.16 189 LYS A C 1
ATOM 1541 O O . LYS A 1 189 ? -3.493 5.630 14.386 1.00 62.16 189 LYS A O 1
ATOM 1546 N N . SER A 1 190 ? -1.468 6.473 14.812 1.00 58.56 190 SER A N 1
ATOM 1547 C CA . SER A 1 190 ? -1.077 5.408 15.753 1.00 58.56 190 SER A CA 1
ATOM 1548 C C . SER A 1 190 ? -2.026 5.260 16.952 1.00 58.56 190 SER A C 1
ATOM 1550 O O . SER A 1 190 ? -2.028 4.230 17.614 1.00 58.56 190 SER A O 1
ATOM 1552 N N . ALA A 1 191 ? -2.848 6.276 17.236 1.00 58.41 191 ALA A N 1
ATOM 1553 C CA . ALA A 1 191 ? -3.885 6.230 18.266 1.00 58.41 191 ALA A CA 1
ATOM 1554 C C . ALA A 1 191 ? -5.165 5.483 17.833 1.00 58.41 191 ALA A C 1
ATOM 1556 O O . ALA A 1 191 ? -5.996 5.154 18.678 1.00 58.41 191 ALA A O 1
ATOM 1557 N N . GLU A 1 192 ? -5.347 5.251 16.532 1.00 65.06 192 GLU A N 1
ATOM 1558 C CA . GLU A 1 192 ? -6.576 4.725 15.923 1.00 65.06 192 GLU A CA 1
ATOM 1559 C C . GLU A 1 192 ? -6.466 3.228 15.571 1.00 65.06 192 GLU A C 1
ATOM 1561 O O . GLU A 1 192 ? -7.484 2.550 15.429 1.00 65.06 192 GLU A O 1
ATOM 1566 N N . VAL A 1 193 ? -5.243 2.689 15.513 1.00 72.56 193 VAL A N 1
ATOM 1567 C CA . VAL A 1 193 ? -4.937 1.269 15.268 1.00 72.56 193 VAL A CA 1
ATOM 1568 C C . VAL A 1 193 ? -3.841 0.764 16.199 1.00 72.56 193 VAL A C 1
ATOM 1570 O O . VAL A 1 193 ? -3.194 1.541 16.895 1.00 72.56 193 VAL A O 1
ATOM 1573 N N . ASP A 1 194 ? -3.619 -0.550 16.228 1.00 80.81 194 ASP A N 1
ATOM 1574 C CA . ASP A 1 194 ? -2.475 -1.093 16.955 1.00 80.81 194 ASP A CA 1
ATOM 1575 C C . ASP A 1 194 ? -1.130 -0.731 16.295 1.00 80.81 194 ASP A C 1
ATOM 1577 O O . ASP A 1 194 ? -1.036 -0.436 15.100 1.00 80.81 194 ASP A O 1
ATOM 1581 N N . TRP A 1 195 ? -0.071 -0.753 17.108 1.00 81.75 195 TRP A N 1
ATOM 1582 C CA . TRP A 1 195 ? 1.290 -0.408 16.687 1.00 81.75 195 TRP A CA 1
ATOM 1583 C C . TRP A 1 195 ? 1.829 -1.284 15.557 1.00 81.75 195 TRP A C 1
ATOM 1585 O O . TRP A 1 195 ? 2.666 -0.828 14.782 1.00 81.75 195 TRP A O 1
ATOM 1595 N N . ASP A 1 196 ? 1.356 -2.525 15.475 1.00 83.94 196 ASP A N 1
ATOM 1596 C CA . ASP A 1 196 ? 1.752 -3.472 14.443 1.00 83.94 196 ASP A CA 1
ATOM 1597 C C . ASP A 1 196 ? 1.212 -3.009 13.081 1.00 83.94 196 ASP A C 1
ATOM 1599 O O . ASP A 1 196 ? 2.002 -2.694 12.197 1.00 83.94 196 ASP A O 1
ATOM 1603 N N . ILE A 1 197 ? -0.103 -2.794 12.944 1.00 82.31 197 ILE A N 1
ATOM 1604 C CA . ILE A 1 197 ? -0.725 -2.257 11.719 1.00 82.31 197 ILE A CA 1
ATOM 1605 C C . ILE A 1 197 ? -0.090 -0.922 11.323 1.00 82.31 197 ILE A C 1
ATOM 1607 O O . ILE A 1 197 ? 0.251 -0.727 10.156 1.00 82.31 197 ILE A O 1
ATOM 1611 N N . TYR A 1 198 ? 0.103 -0.016 12.284 1.00 82.75 198 TYR A N 1
ATOM 1612 C CA . TYR A 1 198 ? 0.741 1.273 12.023 1.00 82.75 198 TYR A CA 1
ATOM 1613 C C . TYR A 1 198 ? 2.157 1.114 11.449 1.00 82.75 198 TYR A C 1
ATOM 1615 O O . TYR A 1 198 ? 2.491 1.731 10.436 1.00 82.75 198 TYR A O 1
ATOM 1623 N N . GLY A 1 199 ? 2.986 0.263 12.063 1.00 82.94 199 GLY A N 1
ATOM 1624 C CA . GLY A 1 199 ? 4.352 0.007 11.607 1.00 82.94 199 GLY A CA 1
ATOM 1625 C C . GLY A 1 199 ? 4.399 -0.561 10.189 1.00 82.94 199 GLY A C 1
ATOM 1626 O O . GLY A 1 199 ? 5.205 -0.113 9.374 1.00 82.94 199 GLY A O 1
ATOM 1627 N N . GLN A 1 200 ? 3.489 -1.483 9.874 1.00 84.94 200 GLN A N 1
ATOM 1628 C CA . GLN A 1 200 ? 3.377 -2.085 8.545 1.00 84.94 200 GLN A CA 1
ATOM 1629 C C . GLN A 1 200 ? 2.964 -1.063 7.470 1.00 84.94 200 GLN A C 1
ATOM 1631 O O . GLN A 1 200 ? 3.590 -0.987 6.410 1.00 84.94 200 GLN A O 1
ATOM 1636 N N . ILE A 1 201 ? 1.954 -0.229 7.749 1.00 82.75 201 ILE A N 1
ATOM 1637 C CA . ILE A 1 201 ? 1.506 0.834 6.831 1.00 82.75 201 ILE A CA 1
ATOM 1638 C C . ILE A 1 201 ? 2.629 1.841 6.587 1.00 82.75 201 ILE A C 1
ATOM 1640 O O . ILE A 1 201 ? 2.880 2.224 5.443 1.00 82.75 201 ILE A O 1
ATOM 1644 N N . ASN A 1 202 ? 3.347 2.230 7.641 1.00 83.94 202 ASN A N 1
ATOM 1645 C CA . ASN A 1 202 ? 4.480 3.140 7.523 1.00 83.94 202 ASN A CA 1
ATOM 1646 C C . ASN A 1 202 ? 5.617 2.532 6.681 1.00 83.94 202 ASN A C 1
ATOM 1648 O O . ASN A 1 202 ? 6.227 3.232 5.877 1.00 83.94 202 ASN A O 1
ATOM 1652 N N . SER A 1 203 ? 5.871 1.224 6.809 1.00 86.69 203 SER A N 1
ATOM 1653 C CA . SER A 1 203 ? 6.855 0.517 5.976 1.00 86.69 203 SER A CA 1
ATOM 1654 C C . SER A 1 203 ? 6.494 0.578 4.491 1.00 86.69 203 SER A C 1
ATOM 1656 O O . SER A 1 203 ? 7.325 0.994 3.688 1.00 86.69 203 SER A O 1
ATOM 1658 N N . ILE A 1 204 ? 5.251 0.237 4.122 1.00 85.00 204 ILE A N 1
ATOM 1659 C CA . ILE A 1 204 ? 4.779 0.344 2.726 1.00 85.00 204 ILE A CA 1
ATOM 1660 C C . ILE A 1 204 ? 4.897 1.772 2.221 1.00 85.00 204 ILE A C 1
ATOM 1662 O O . ILE A 1 204 ? 5.353 1.997 1.105 1.00 85.00 204 ILE A O 1
ATOM 1666 N N . THR A 1 205 ? 4.477 2.729 3.045 1.00 83.56 205 THR A N 1
ATOM 1667 C CA . THR A 1 205 ? 4.499 4.150 2.704 1.00 83.56 205 THR A CA 1
ATOM 1668 C C . THR A 1 205 ? 5.911 4.591 2.330 1.00 83.56 205 THR A C 1
ATOM 1670 O O . THR A 1 205 ? 6.115 5.174 1.267 1.00 83.56 205 THR A O 1
ATOM 1673 N N . ASN A 1 206 ? 6.902 4.249 3.154 1.00 84.19 206 ASN A N 1
ATOM 1674 C CA . ASN A 1 206 ? 8.296 4.588 2.884 1.00 84.19 206 ASN A CA 1
ATOM 1675 C C . ASN A 1 206 ? 8.814 3.917 1.608 1.00 84.19 206 ASN A C 1
ATOM 1677 O O . ASN A 1 206 ? 9.422 4.585 0.778 1.00 84.19 206 ASN A O 1
ATOM 1681 N N . GLU A 1 207 ? 8.530 2.630 1.410 1.00 86.06 207 GLU A N 1
ATOM 1682 C CA . GLU A 1 207 ? 8.965 1.900 0.213 1.00 86.06 207 GLU A CA 1
ATOM 1683 C C . GLU A 1 207 ? 8.338 2.448 -1.076 1.00 86.06 207 GLU A C 1
ATOM 1685 O O . GLU A 1 207 ? 9.015 2.542 -2.102 1.00 86.06 207 GLU A O 1
ATOM 1690 N N . LEU A 1 208 ? 7.070 2.863 -1.026 1.00 84.31 208 LEU A N 1
ATOM 1691 C CA . LEU A 1 208 ? 6.394 3.525 -2.140 1.00 84.31 208 LEU A CA 1
ATOM 1692 C C . LEU A 1 208 ? 7.022 4.875 -2.453 1.00 84.31 208 LEU A C 1
ATOM 1694 O O . LEU A 1 208 ? 7.327 5.144 -3.613 1.00 84.31 208 LEU A O 1
ATOM 1698 N N . TYR A 1 209 ? 7.278 5.708 -1.442 1.00 83.62 209 TYR A N 1
ATOM 1699 C CA . TYR A 1 209 ? 7.965 6.978 -1.665 1.00 83.62 209 TYR A CA 1
ATOM 1700 C C . TYR A 1 209 ? 9.370 6.773 -2.220 1.00 83.62 209 TYR A C 1
ATOM 1702 O O . TYR A 1 209 ? 9.757 7.473 -3.153 1.00 83.62 209 TYR A O 1
ATOM 1710 N N . GLU A 1 210 ? 10.126 5.805 -1.705 1.00 83.25 210 GLU A N 1
ATOM 1711 C CA . GLU A 1 210 ? 11.425 5.449 -2.267 1.00 83.25 210 GLU A CA 1
ATOM 1712 C C . GLU A 1 210 ? 11.299 5.030 -3.729 1.00 83.25 210 GLU A C 1
ATOM 1714 O O . GLU A 1 210 ? 12.073 5.506 -4.557 1.00 83.25 210 GLU A O 1
ATOM 1719 N N . MET A 1 211 ? 10.324 4.188 -4.078 1.00 84.19 211 MET A N 1
ATOM 1720 C CA . MET A 1 211 ? 10.063 3.766 -5.455 1.00 84.19 211 MET A CA 1
ATOM 1721 C C . MET A 1 211 ? 9.719 4.953 -6.361 1.00 84.19 211 MET A C 1
ATOM 1723 O O . MET A 1 211 ? 10.363 5.119 -7.396 1.00 84.19 211 MET A O 1
ATOM 1727 N N . PHE A 1 212 ? 8.777 5.811 -5.962 1.00 79.12 212 PHE A N 1
ATOM 1728 C CA . PHE A 1 212 ? 8.405 7.007 -6.725 1.00 79.12 212 PHE A CA 1
ATOM 1729 C C . PHE A 1 212 ? 9.580 7.977 -6.894 1.00 79.12 212 PHE A C 1
ATOM 1731 O O . PHE A 1 212 ? 9.685 8.651 -7.914 1.00 79.12 212 PHE A O 1
ATOM 1738 N N . ASN A 1 213 ? 10.499 8.005 -5.928 1.00 74.38 213 ASN A N 1
ATOM 1739 C CA . ASN A 1 213 ? 11.715 8.811 -5.979 1.00 74.38 213 ASN A CA 1
ATOM 1740 C C . ASN A 1 213 ? 12.904 8.084 -6.644 1.00 74.38 213 ASN A C 1
ATOM 1742 O O . ASN A 1 213 ? 13.959 8.692 -6.817 1.00 74.38 213 ASN A O 1
ATOM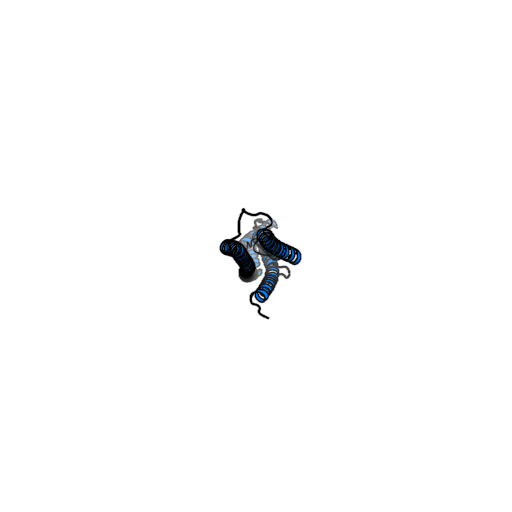 1746 N N . THR A 1 214 ? 12.777 6.801 -7.018 1.00 68.31 214 THR A N 1
ATOM 1747 C CA . THR A 1 214 ? 13.885 6.002 -7.584 1.00 68.31 214 THR A CA 1
ATOM 1748 C C . THR A 1 214 ? 14.261 6.460 -8.999 1.00 68.31 214 THR A C 1
ATOM 1750 O O . THR A 1 214 ? 15.338 6.120 -9.479 1.00 68.31 214 THR A O 1
ATOM 1753 N N . GLN A 1 215 ? 13.454 7.289 -9.667 1.00 60.97 215 GLN A N 1
ATOM 1754 C CA . GLN A 1 215 ? 13.780 7.753 -11.014 1.00 60.97 215 GLN A CA 1
ATOM 1755 C C . GLN A 1 215 ? 14.911 8.789 -11.020 1.00 60.97 215 GLN A C 1
ATOM 1757 O O . GLN A 1 215 ? 14.695 9.996 -10.903 1.00 60.97 215 GLN A O 1
ATOM 1762 N N . LYS A 1 216 ? 16.141 8.315 -11.227 1.00 54.28 216 LYS A N 1
ATOM 1763 C CA . LYS A 1 216 ? 17.242 9.167 -11.676 1.00 54.28 216 LYS A CA 1
ATOM 1764 C C . LYS A 1 216 ? 16.998 9.537 -13.136 1.00 54.28 216 LYS A C 1
ATOM 1766 O O . LYS A 1 216 ? 16.882 8.659 -13.987 1.00 54.28 216 LYS A O 1
ATOM 1771 N N . CYS A 1 217 ? 16.943 10.833 -13.438 1.00 49.81 217 CYS A N 1
ATOM 1772 C CA . CYS A 1 217 ? 16.993 11.292 -14.821 1.00 49.81 217 CYS A CA 1
ATOM 1773 C C . CYS A 1 217 ? 18.283 10.760 -15.467 1.00 49.81 217 CYS A C 1
ATOM 1775 O O . CYS A 1 217 ? 19.384 11.002 -14.968 1.00 49.81 217 CYS A O 1
ATOM 1777 N N . VAL A 1 218 ? 18.155 10.035 -16.577 1.00 48.19 218 VAL A N 1
ATOM 1778 C CA . VAL A 1 218 ? 19.289 9.636 -17.416 1.00 48.19 218 VAL A CA 1
ATOM 1779 C C . VAL A 1 218 ? 19.804 10.895 -18.112 1.00 48.19 218 VAL A C 1
ATOM 1781 O O . VAL A 1 218 ? 19.292 11.279 -19.158 1.00 48.19 218 VAL A O 1
ATOM 1784 N N . THR A 1 219 ? 20.745 11.610 -17.493 1.00 43.94 219 THR A N 1
ATOM 1785 C CA . THR A 1 219 ? 21.195 12.931 -17.984 1.00 43.94 219 THR A CA 1
ATOM 1786 C C . THR A 1 219 ? 22.684 13.013 -18.274 1.00 43.94 219 THR A C 1
ATOM 1788 O O . THR A 1 219 ? 23.248 14.104 -18.247 1.00 43.94 219 THR A O 1
ATOM 1791 N N . THR A 1 220 ? 23.349 11.900 -18.581 1.00 47.47 220 THR A N 1
ATOM 1792 C CA . THR A 1 220 ? 24.685 11.980 -19.181 1.00 47.47 220 THR A CA 1
ATOM 1793 C C . THR A 1 220 ? 24.670 11.394 -20.585 1.00 47.47 220 THR A C 1
ATOM 1795 O O . THR A 1 220 ? 24.237 10.262 -20.801 1.00 47.47 220 THR A O 1
ATOM 1798 N N . ILE A 1 221 ? 25.195 12.191 -21.527 1.00 46.19 221 ILE A N 1
ATOM 1799 C CA . ILE A 1 221 ? 25.448 11.862 -22.946 1.00 46.19 221 ILE A CA 1
ATOM 1800 C C . ILE A 1 221 ? 26.232 10.540 -23.081 1.00 46.19 221 ILE A C 1
ATOM 1802 O O . ILE A 1 221 ? 26.198 9.873 -24.109 1.00 46.19 221 ILE A O 1
ATOM 1806 N N . ASP A 1 222 ? 26.906 10.133 -22.004 1.00 51.47 222 ASP A N 1
ATOM 1807 C CA . ASP A 1 222 ? 27.757 8.958 -21.941 1.00 51.47 222 ASP A CA 1
ATOM 1808 C C . ASP A 1 222 ? 27.027 7.623 -21.747 1.00 51.47 222 ASP A C 1
ATOM 1810 O O . ASP A 1 222 ? 27.664 6.570 -21.838 1.00 51.47 222 ASP A O 1
ATOM 1814 N N . SER A 1 223 ? 25.730 7.642 -21.437 1.00 59.38 223 SER A N 1
ATOM 1815 C CA . SER A 1 223 ? 24.979 6.437 -21.086 1.00 59.38 223 SER A CA 1
ATOM 1816 C C . SER A 1 223 ? 24.228 5.858 -22.287 1.00 59.38 223 SER A C 1
ATOM 1818 O O . SER A 1 223 ? 23.631 6.574 -23.085 1.00 59.38 223 SER A O 1
ATOM 1820 N N . ASN A 1 224 ? 24.244 4.530 -22.432 1.00 73.12 224 ASN A N 1
ATOM 1821 C CA . ASN A 1 224 ? 23.395 3.844 -23.403 1.00 73.12 224 ASN A CA 1
ATOM 1822 C C . ASN A 1 224 ? 21.938 3.953 -22.920 1.00 73.12 224 ASN A C 1
ATOM 1824 O O . ASN A 1 224 ? 21.471 3.104 -22.157 1.00 73.12 224 ASN A O 1
ATOM 1828 N N . HIS A 1 225 ? 21.252 5.019 -23.341 1.00 76.12 225 HIS A N 1
ATOM 1829 C CA . HIS A 1 225 ? 19.900 5.386 -22.910 1.00 76.12 225 HIS A CA 1
ATOM 1830 C C . HIS A 1 225 ? 18.910 4.218 -23.000 1.00 76.12 225 HIS A C 1
ATOM 1832 O O . HIS A 1 225 ? 18.105 4.034 -22.093 1.00 76.12 225 HIS A O 1
ATOM 1838 N N . LEU A 1 226 ? 19.032 3.363 -24.021 1.00 80.81 226 LEU A N 1
ATOM 1839 C CA . LEU A 1 226 ? 18.219 2.157 -24.165 1.00 80.81 226 LEU A CA 1
ATOM 1840 C C . LEU A 1 226 ? 18.439 1.154 -23.027 1.00 80.81 226 LEU A C 1
ATOM 1842 O O . LEU A 1 226 ? 17.484 0.638 -22.446 1.00 80.81 226 LEU A O 1
ATOM 1846 N N . SER A 1 227 ? 19.702 0.870 -22.708 1.00 80.75 227 SER A N 1
ATOM 1847 C CA . SER A 1 227 ? 20.042 -0.043 -21.613 1.00 80.75 227 SER A CA 1
ATOM 1848 C C . SER A 1 227 ? 19.617 0.510 -20.255 1.00 80.75 227 SER A C 1
ATOM 1850 O O . SER A 1 227 ? 19.091 -0.247 -19.445 1.00 80.75 227 SER A O 1
ATOM 1852 N N . VAL A 1 228 ? 19.777 1.822 -20.042 1.00 81.50 228 VAL A N 1
ATOM 1853 C CA . VAL A 1 228 ? 19.390 2.478 -18.790 1.00 81.50 228 VAL A CA 1
ATOM 1854 C C . VAL A 1 228 ? 17.873 2.479 -18.634 1.00 81.50 228 VAL A C 1
ATOM 1856 O O . VAL A 1 228 ? 17.373 2.113 -17.573 1.00 81.50 228 VAL A O 1
ATOM 1859 N N . PHE A 1 229 ? 17.134 2.806 -19.699 1.00 83.56 229 PHE A N 1
ATOM 1860 C CA . PHE A 1 229 ? 15.677 2.714 -19.708 1.00 83.56 229 PHE A CA 1
ATOM 1861 C C . PHE A 1 229 ? 15.214 1.316 -19.283 1.00 83.56 229 PHE A C 1
ATOM 1863 O O . PHE A 1 229 ? 14.383 1.199 -18.381 1.00 83.56 229 PHE A O 1
ATOM 1870 N N . LYS A 1 230 ? 15.765 0.258 -19.899 1.00 84.12 230 LYS A N 1
ATOM 1871 C CA . LYS A 1 230 ? 15.388 -1.124 -19.573 1.00 84.12 230 LYS A CA 1
ATOM 1872 C C . LYS A 1 230 ? 15.719 -1.464 -18.124 1.00 84.12 230 LYS A C 1
ATOM 1874 O O . LYS A 1 230 ? 14.839 -1.924 -17.407 1.00 84.12 230 LYS A O 1
ATOM 1879 N N . SER A 1 231 ? 16.940 -1.183 -17.666 1.00 86.00 231 SER A N 1
ATOM 1880 C CA . SER A 1 231 ? 17.359 -1.537 -16.306 1.00 86.00 231 SER A CA 1
ATOM 1881 C C . SER A 1 231 ? 16.555 -0.823 -15.220 1.00 86.00 231 SER A C 1
ATOM 1883 O O . SER A 1 231 ? 16.186 -1.447 -14.229 1.00 86.00 231 SER A O 1
ATOM 1885 N N . GLU A 1 232 ? 16.272 0.471 -15.393 1.00 83.81 232 GLU A N 1
ATOM 1886 C CA . GLU A 1 232 ? 15.512 1.258 -14.413 1.00 83.81 232 GLU A CA 1
ATOM 1887 C C . GLU A 1 232 ? 14.034 0.847 -14.400 1.00 83.81 232 GLU A C 1
ATOM 1889 O O . GLU A 1 232 ? 13.449 0.649 -13.335 1.00 83.81 232 GLU A O 1
ATOM 1894 N N . SER A 1 233 ? 13.437 0.637 -15.576 1.00 84.38 233 SER A N 1
ATOM 1895 C CA . SER A 1 233 ? 12.040 0.199 -15.680 1.00 84.38 233 SER A CA 1
ATOM 1896 C C . SER A 1 233 ? 11.852 -1.214 -15.112 1.00 84.38 233 SER A C 1
ATOM 1898 O O . SER A 1 233 ? 10.910 -1.457 -14.360 1.00 84.38 233 SER A O 1
ATOM 1900 N N . GLU A 1 234 ? 12.788 -2.133 -15.374 1.00 87.75 234 GLU A N 1
ATOM 1901 C CA . GLU A 1 234 ? 12.799 -3.471 -14.768 1.00 87.75 234 GLU A CA 1
ATOM 1902 C C . GLU A 1 234 ? 13.002 -3.425 -13.248 1.00 87.75 234 GLU A C 1
ATOM 1904 O O . GLU A 1 234 ? 12.410 -4.226 -12.521 1.00 87.75 234 GLU A O 1
ATOM 1909 N N . LEU A 1 235 ? 13.826 -2.505 -12.738 1.00 86.38 235 LEU A N 1
ATOM 1910 C CA . LEU A 1 235 ? 14.009 -2.321 -11.298 1.00 86.38 235 LEU A CA 1
ATOM 1911 C C . LEU A 1 235 ? 12.699 -1.890 -10.628 1.00 86.38 235 LEU A C 1
ATOM 1913 O O . LEU A 1 235 ? 12.344 -2.443 -9.584 1.00 86.38 235 LEU A O 1
ATOM 1917 N N . ILE A 1 236 ? 11.971 -0.946 -11.231 1.00 85.06 236 ILE A N 1
ATOM 1918 C CA . ILE A 1 236 ? 10.649 -0.521 -10.751 1.00 85.06 236 ILE A CA 1
ATOM 1919 C C . ILE A 1 236 ? 9.677 -1.706 -10.789 1.00 85.06 236 ILE A C 1
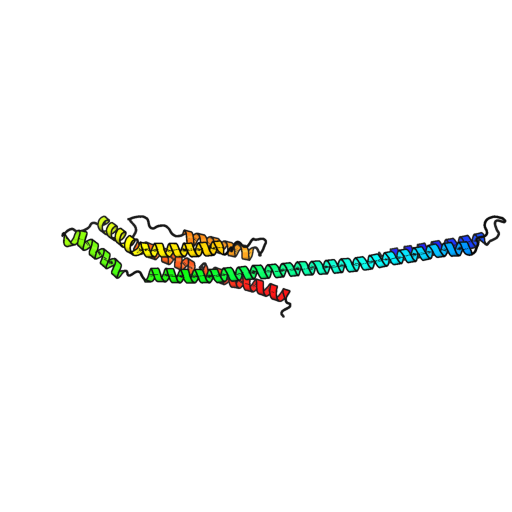ATOM 1921 O O . ILE A 1 236 ? 9.039 -2.001 -9.779 1.00 85.06 236 ILE A O 1
ATOM 1925 N N . LEU A 1 237 ? 9.638 -2.456 -11.893 1.00 87.25 237 LEU A N 1
ATOM 1926 C CA . LEU A 1 237 ? 8.777 -3.633 -12.030 1.00 87.25 237 LEU A CA 1
ATOM 1927 C C . LEU A 1 237 ? 9.070 -4.696 -10.959 1.00 87.25 237 LEU A C 1
ATOM 1929 O O . LEU A 1 237 ? 8.153 -5.260 -10.366 1.00 87.25 237 LEU A O 1
ATOM 1933 N N . ARG A 1 238 ? 10.345 -4.937 -10.629 1.00 87.00 238 ARG A N 1
ATOM 1934 C CA . ARG A 1 238 ? 10.732 -5.857 -9.544 1.00 87.00 238 ARG A CA 1
ATOM 1935 C C . ARG A 1 238 ? 10.274 -5.370 -8.171 1.00 87.00 238 ARG A C 1
ATOM 1937 O O . ARG A 1 238 ? 9.854 -6.196 -7.358 1.00 87.00 238 ARG A O 1
ATOM 1944 N N . LYS A 1 239 ? 10.342 -4.060 -7.908 1.00 86.56 239 LYS A N 1
ATOM 1945 C CA . LYS A 1 239 ? 9.828 -3.457 -6.665 1.00 86.56 239 LYS A CA 1
ATOM 1946 C C . LYS A 1 239 ? 8.304 -3.597 -6.540 1.00 86.56 239 LYS A C 1
ATOM 1948 O O . LYS A 1 239 ? 7.819 -3.717 -5.416 1.00 86.56 239 LYS A O 1
ATOM 1953 N N . LEU A 1 240 ? 7.580 -3.646 -7.662 1.00 84.69 240 LEU A N 1
ATOM 1954 C CA . LEU A 1 240 ? 6.127 -3.856 -7.718 1.00 84.69 240 LEU A CA 1
ATOM 1955 C C . LEU A 1 240 ? 5.721 -5.342 -7.606 1.00 84.69 240 LEU A C 1
ATOM 1957 O O . LEU A 1 240 ? 4.890 -5.676 -6.761 1.00 84.69 240 LEU A O 1
ATOM 1961 N N . ASN A 1 241 ? 6.368 -6.245 -8.357 1.00 80.06 241 ASN A N 1
ATOM 1962 C CA . ASN A 1 241 ? 5.868 -7.614 -8.603 1.00 80.06 241 ASN A CA 1
ATOM 1963 C C . ASN A 1 241 ? 6.686 -8.772 -7.983 1.00 80.06 241 ASN A C 1
ATOM 1965 O O . ASN A 1 241 ? 6.272 -9.926 -8.055 1.00 80.06 241 ASN A O 1
ATOM 1969 N N . GLY A 1 242 ? 7.859 -8.527 -7.389 1.00 70.38 242 GLY A N 1
ATOM 1970 C CA . GLY A 1 242 ? 8.671 -9.577 -6.746 1.00 70.38 242 GLY A CA 1
ATOM 1971 C C . GLY A 1 242 ? 8.065 -10.240 -5.487 1.00 70.38 242 GLY A C 1
ATOM 1972 O O . GLY A 1 242 ? 7.169 -9.719 -4.842 1.00 70.38 242 GLY A O 1
ATOM 1973 N N . MET A 1 243 ? 8.620 -11.377 -5.044 1.00 47.00 243 MET A N 1
ATOM 1974 C CA . MET A 1 243 ? 8.164 -12.076 -3.817 1.00 47.00 243 MET A CA 1
ATOM 1975 C C . MET A 1 243 ? 8.335 -11.268 -2.514 1.00 47.00 243 MET A C 1
ATOM 1977 O O . MET A 1 243 ? 7.656 -11.539 -1.530 1.00 47.00 243 MET A O 1
ATOM 1981 N N . MET A 1 244 ? 9.238 -10.283 -2.500 1.00 64.50 244 MET A N 1
ATOM 1982 C CA . MET A 1 244 ? 9.387 -9.301 -1.413 1.00 64.50 244 MET A CA 1
ATOM 1983 C C . MET A 1 244 ? 8.883 -7.910 -1.825 1.00 64.50 244 MET A C 1
ATOM 1985 O O . MET A 1 244 ? 9.314 -6.906 -1.256 1.00 64.50 244 MET A O 1
ATOM 1989 N N . SER A 1 245 ? 8.029 -7.838 -2.849 1.00 83.00 245 SER A N 1
ATOM 1990 C CA . SER A 1 245 ? 7.548 -6.574 -3.389 1.00 83.00 245 SER A CA 1
ATOM 1991 C C . SER A 1 245 ? 6.587 -5.858 -2.464 1.00 83.00 245 SER A C 1
ATOM 1993 O O . SER A 1 245 ? 6.033 -6.419 -1.513 1.00 83.00 245 SER A O 1
ATOM 1995 N N . ILE A 1 246 ? 6.341 -4.603 -2.822 1.00 85.25 246 ILE A N 1
ATOM 1996 C CA . ILE A 1 246 ? 5.306 -3.783 -2.213 1.00 85.25 246 ILE A CA 1
ATOM 1997 C C . ILE A 1 246 ? 3.932 -4.462 -2.366 1.00 85.25 246 ILE A C 1
ATOM 1999 O O . ILE A 1 246 ? 3.189 -4.537 -1.390 1.00 85.25 246 ILE A O 1
ATOM 2003 N N . GLY A 1 247 ? 3.622 -5.042 -3.534 1.00 86.62 247 GLY A N 1
ATOM 2004 C CA . GLY A 1 247 ? 2.366 -5.768 -3.770 1.00 86.62 247 GLY A CA 1
ATOM 2005 C C . GLY A 1 247 ? 2.179 -6.978 -2.846 1.00 86.62 247 GLY A C 1
ATOM 2006 O O . GLY A 1 247 ? 1.132 -7.123 -2.211 1.00 86.62 247 GLY A O 1
ATOM 2007 N N . ALA A 1 248 ? 3.217 -7.806 -2.677 1.00 86.25 248 ALA A N 1
ATOM 2008 C CA . ALA A 1 248 ? 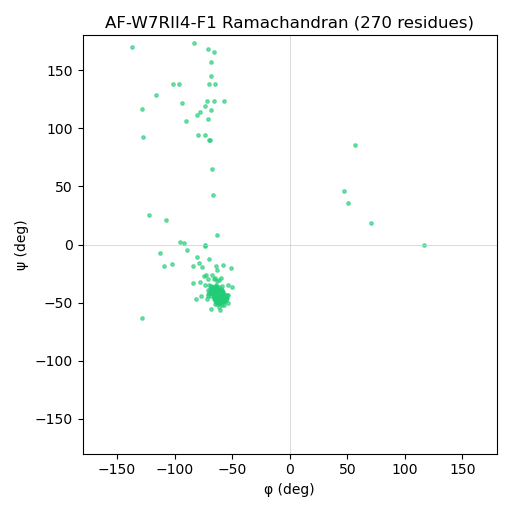3.173 -8.961 -1.777 1.00 86.25 248 ALA A CA 1
ATOM 2009 C C . ALA A 1 248 ? 2.961 -8.545 -0.309 1.00 86.25 248 ALA A C 1
ATOM 2011 O O . ALA A 1 248 ? 2.159 -9.155 0.406 1.00 86.25 248 ALA A O 1
ATOM 2012 N N . LYS A 1 249 ? 3.629 -7.471 0.133 1.00 89.12 249 LYS A N 1
ATOM 2013 C CA . LYS A 1 249 ? 3.458 -6.900 1.480 1.00 89.12 249 LYS A CA 1
ATOM 2014 C C . LYS A 1 249 ? 2.044 -6.366 1.696 1.00 89.12 249 LYS A C 1
ATOM 2016 O O . LYS A 1 249 ? 1.421 -6.701 2.702 1.00 89.12 249 LYS A O 1
ATOM 2021 N N . ILE A 1 250 ? 1.512 -5.606 0.735 1.00 88.31 250 ILE A N 1
ATOM 2022 C CA . ILE A 1 250 ? 0.135 -5.095 0.783 1.00 88.31 250 ILE A CA 1
ATOM 2023 C C . ILE A 1 250 ? -0.861 -6.251 0.908 1.00 88.31 250 ILE A C 1
ATOM 2025 O O . ILE A 1 250 ? -1.709 -6.224 1.799 1.00 88.31 250 ILE A O 1
ATOM 2029 N N . SER A 1 251 ? -0.728 -7.292 0.083 1.00 89.56 251 SER A N 1
ATOM 2030 C CA . SER A 1 251 ? -1.569 -8.493 0.156 1.00 89.56 251 SER A CA 1
ATOM 2031 C C . SER A 1 251 ? -1.523 -9.162 1.535 1.00 89.56 251 SER A C 1
ATOM 2033 O O . SER A 1 251 ? -2.568 -9.481 2.112 1.00 89.56 251 SER A O 1
ATOM 2035 N N . GLY A 1 252 ? -0.324 -9.324 2.103 1.00 88.69 252 GLY A N 1
ATOM 2036 C CA . GLY A 1 252 ? -0.150 -9.863 3.453 1.00 88.69 252 GLY A CA 1
ATOM 2037 C C . GLY A 1 252 ? -0.866 -9.030 4.520 1.00 88.69 252 GLY A C 1
ATOM 2038 O O . GLY A 1 252 ? -1.511 -9.579 5.415 1.00 88.69 252 GLY A O 1
ATOM 2039 N N . TYR A 1 253 ? -0.828 -7.703 4.413 1.00 88.19 253 TYR A N 1
ATOM 2040 C CA . TYR A 1 253 ? -1.492 -6.840 5.390 1.00 88.19 253 TYR A CA 1
ATOM 2041 C C . TYR A 1 253 ? -2.995 -6.733 5.191 1.00 88.19 253 TYR A C 1
ATOM 2043 O O . TYR A 1 253 ? -3.710 -6.654 6.185 1.00 88.19 253 TYR A O 1
ATOM 2051 N N . ILE A 1 254 ? -3.497 -6.795 3.957 1.00 90.31 254 ILE A N 1
ATOM 2052 C CA . ILE A 1 254 ? -4.937 -6.938 3.703 1.00 90.31 254 ILE A CA 1
ATOM 2053 C C . ILE A 1 254 ? -5.461 -8.162 4.461 1.00 90.31 254 ILE A C 1
ATOM 2055 O O . ILE A 1 254 ? -6.470 -8.067 5.161 1.00 90.31 254 ILE A O 1
ATOM 2059 N N . HIS A 1 255 ? -4.746 -9.290 4.390 1.00 92.06 255 HIS A N 1
ATOM 2060 C CA . HIS A 1 255 ? -5.099 -10.492 5.143 1.00 92.06 255 HIS A CA 1
ATOM 2061 C C . HIS A 1 255 ? -5.073 -10.253 6.661 1.00 92.06 255 HIS A C 1
ATOM 2063 O O . HIS A 1 255 ? -6.046 -10.574 7.344 1.00 92.06 255 HIS A O 1
ATOM 2069 N N . LEU A 1 256 ? -4.003 -9.651 7.191 1.00 90.81 256 LEU A N 1
ATOM 2070 C CA . LEU A 1 256 ? -3.864 -9.343 8.622 1.00 90.81 256 LEU A CA 1
ATOM 2071 C C . LEU A 1 256 ? -4.992 -8.434 9.142 1.00 90.81 256 LEU A C 1
ATOM 2073 O O . LEU A 1 256 ? -5.593 -8.708 10.183 1.00 90.81 256 LEU A O 1
ATOM 2077 N N . VAL A 1 257 ? -5.284 -7.347 8.425 1.00 89.31 257 VAL A N 1
ATOM 2078 C CA . VAL A 1 257 ? -6.327 -6.372 8.774 1.00 89.31 257 VAL A CA 1
ATOM 2079 C C . VAL A 1 257 ? -7.696 -7.042 8.755 1.00 89.31 257 VAL A C 1
ATOM 2081 O O . VAL A 1 257 ? -8.463 -6.894 9.708 1.00 89.31 257 VAL A O 1
ATOM 2084 N N . ARG A 1 258 ? -7.977 -7.843 7.722 1.00 92.44 258 ARG A N 1
ATOM 2085 C CA . ARG A 1 258 ? -9.217 -8.614 7.607 1.00 92.44 258 ARG A CA 1
ATOM 2086 C C . ARG A 1 258 ? -9.370 -9.613 8.751 1.00 92.44 258 ARG A C 1
ATOM 2088 O O . ARG A 1 258 ? -10.444 -9.701 9.339 1.00 92.44 258 ARG A O 1
ATOM 2095 N N . GLU A 1 259 ? -8.316 -10.344 9.102 1.00 92.44 259 GLU A N 1
ATOM 2096 C CA . GLU A 1 259 ? -8.334 -11.297 10.215 1.00 92.44 259 GLU A CA 1
ATOM 2097 C C . GLU A 1 259 ? -8.633 -10.595 11.549 1.00 92.44 259 GLU A C 1
ATOM 2099 O O . GLU A 1 259 ? -9.527 -11.018 12.292 1.00 92.44 259 GLU A O 1
ATOM 2104 N N . LYS A 1 260 ? -7.945 -9.478 11.826 1.00 90.31 260 LYS A N 1
ATOM 2105 C CA . LYS A 1 260 ? -8.180 -8.660 13.024 1.00 90.31 260 LYS A CA 1
ATOM 2106 C C . LYS A 1 260 ? -9.606 -8.109 13.055 1.00 90.31 260 LYS A C 1
ATOM 2108 O O . LYS A 1 260 ? -10.270 -8.237 14.085 1.00 90.31 260 LYS A O 1
ATOM 2113 N N . ARG A 1 261 ? -10.109 -7.564 11.942 1.00 92.50 261 ARG A N 1
ATOM 2114 C CA . ARG A 1 261 ? -11.488 -7.062 11.839 1.00 92.50 261 ARG A CA 1
ATOM 2115 C C . ARG A 1 261 ? -12.493 -8.173 12.127 1.00 92.50 261 ARG A C 1
ATOM 2117 O O . ARG A 1 261 ? -13.314 -8.017 13.025 1.00 92.50 261 ARG A O 1
ATOM 2124 N N . ASN A 1 262 ? -12.367 -9.314 11.452 1.00 91.81 262 ASN A N 1
ATOM 2125 C CA . ASN A 1 262 ? -13.271 -10.453 11.612 1.00 91.81 262 ASN A CA 1
ATOM 2126 C C . ASN A 1 262 ? -13.294 -10.968 13.063 1.00 91.81 262 ASN A C 1
ATOM 2128 O O . ASN A 1 262 ? -14.340 -11.377 13.565 1.00 91.81 262 ASN A O 1
ATOM 2132 N N . LYS A 1 263 ? -12.153 -10.944 13.765 1.00 91.00 263 LYS A N 1
ATOM 2133 C CA . LYS A 1 263 ? -12.083 -11.312 15.187 1.00 91.00 263 LYS A CA 1
ATOM 2134 C C . LYS A 1 263 ? -12.904 -10.361 16.063 1.00 91.00 263 LYS A C 1
ATOM 2136 O O . LYS A 1 263 ? -13.631 -10.831 16.936 1.00 91.00 263 LYS A O 1
ATOM 2141 N N . ILE A 1 264 ? -12.806 -9.053 15.826 1.00 88.69 264 ILE A N 1
ATOM 2142 C CA . ILE A 1 264 ? -13.563 -8.034 16.571 1.00 88.69 264 ILE A CA 1
ATOM 2143 C C . ILE A 1 264 ? -15.052 -8.110 16.215 1.00 88.69 264 ILE A C 1
ATOM 2145 O O . ILE A 1 264 ? -15.891 -8.055 17.108 1.00 88.69 264 ILE A O 1
ATOM 2149 N N . GLU A 1 265 ? -15.395 -8.311 14.942 1.00 89.25 265 GLU A N 1
ATOM 2150 C CA . GLU A 1 265 ? -16.778 -8.486 14.483 1.00 89.25 265 GLU A CA 1
ATOM 2151 C C . GLU A 1 265 ? -17.449 -9.692 15.143 1.00 89.25 265 GLU A C 1
ATOM 2153 O O . GLU A 1 265 ? -18.552 -9.560 15.669 1.00 89.25 265 GLU A O 1
ATOM 2158 N N . LYS A 1 266 ? -16.775 -10.848 15.201 1.00 89.69 266 LYS A N 1
ATOM 2159 C CA . LYS A 1 266 ? -17.301 -12.037 15.894 1.00 89.69 266 LYS A CA 1
ATOM 2160 C C . LYS A 1 266 ? -17.586 -11.764 17.369 1.00 89.69 266 LYS A C 1
ATOM 2162 O O . LYS A 1 266 ? -18.636 -12.157 17.870 1.00 89.69 266 LYS A O 1
ATOM 2167 N N . GLN A 1 267 ? -16.674 -11.066 18.049 1.00 86.12 267 GLN A N 1
ATOM 2168 C CA . GLN A 1 267 ? -16.849 -10.672 19.450 1.00 86.12 267 GLN A CA 1
ATOM 2169 C C . GLN A 1 267 ? -17.980 -9.655 19.637 1.00 86.12 267 GLN A C 1
ATOM 2171 O O . GLN A 1 267 ? -18.683 -9.700 20.639 1.00 86.12 267 GLN A O 1
ATOM 2176 N N . TYR A 1 268 ? -18.149 -8.730 18.694 1.00 84.44 268 TYR A N 1
ATOM 2177 C CA . TYR A 1 268 ? -19.136 -7.659 18.783 1.00 84.44 268 TYR A CA 1
ATOM 2178 C C . TYR A 1 268 ? -20.557 -8.139 18.470 1.00 84.44 268 TYR A C 1
ATOM 2180 O O . TYR A 1 268 ? -21.499 -7.801 19.184 1.00 84.44 268 TYR A O 1
ATOM 2188 N N . PHE A 1 269 ? -20.715 -8.936 17.413 1.00 84.31 269 PHE A N 1
ATOM 2189 C CA . PHE A 1 269 ? -22.015 -9.392 16.924 1.00 84.31 269 PHE A CA 1
ATOM 2190 C C . PHE A 1 269 ? -22.460 -10.737 17.517 1.00 84.31 269 PHE A C 1
ATOM 2192 O O . PHE A 1 269 ? -23.533 -11.216 17.161 1.00 84.31 269 PHE A O 1
ATOM 2199 N N . ASN A 1 270 ? -21.671 -11.348 18.412 1.00 76.31 270 ASN A N 1
ATOM 2200 C CA . ASN A 1 270 ? -21.917 -12.695 18.949 1.00 76.31 270 ASN A CA 1
ATOM 2201 C C . ASN A 1 270 ? -22.181 -13.738 17.845 1.00 76.31 270 ASN A C 1
ATOM 2203 O O . ASN A 1 270 ? -23.007 -14.635 18.007 1.00 76.31 270 ASN A O 1
ATOM 2207 N N . ILE A 1 271 ? -21.499 -13.606 16.706 1.00 60.75 271 ILE A N 1
ATOM 2208 C CA . ILE A 1 271 ? -21.624 -14.553 15.596 1.00 60.75 271 ILE A CA 1
ATOM 2209 C C . ILE A 1 271 ? -20.751 -15.760 15.952 1.00 60.75 271 ILE A C 1
ATOM 2211 O O . ILE A 1 271 ? -19.533 -15.726 15.753 1.00 60.75 271 ILE A O 1
ATOM 2215 N N . SER A 1 272 ? -21.378 -16.774 16.558 1.00 47.66 272 SER A N 1
ATOM 2216 C CA . SER A 1 272 ? -20.814 -18.112 16.782 1.00 47.66 272 SER A CA 1
ATOM 2217 C C . SER A 1 272 ? -20.709 -18.885 15.474 1.00 47.66 272 SER A C 1
ATOM 2219 O O . SER A 1 272 ? -21.763 -18.991 14.804 1.00 47.66 272 SER A O 1
#

Radius of gyration: 45.53 Å; Cα contacts (8 Å, |Δi|>4): 156; chains: 1; bounding box: 86×34×144 Å

Organism: NCBI:txid1400869

Nearest PDB structures (foldseek):
  5nnv-assembly1_A  TM=3.008E-01  e=5.817E+00  Bacillus subtilis subsp. subtilis str. 168

Mean predicted aligned error: 13.91 Å

Sequence (272 aa):
MIMKVILAIILGIISIFMLAIFTNTIMSLEIFPGYVQGDIGNWIGFYGTIIGGLLTLAGVFLTLQFNKVQFNQQETTRKEEEVKNKNLNTIKILWEIELNLTTLHKELDILAEYIEEKINTIDVHEYALLVNEKLDNNFYKKGIKPNYEQIKNILGEIGSEYTYEKFTQIQVELLKTKELFDNKNLQVKSAEVDWDIYGQINSITNELYEMFNTQKCVTTIDSNHLSVFKSESELILRKLNGMMSIGAKISGYIHLVREKRNKIEKQYFNIS

Secondary structure (DSSP, 8-state):
-HHHHHHHHHHHHHHHHHHHHHHHHHHHS-SSTTS----HHHHHHHHHHHHHHHHHHHHHHHHHHHHHHHHHHHHHHHHHHHHHHHHHHHHHHHHHHHHHHHHHHHHHHHHHHHHHHHHHT--HHHHHHHHHHHHHHHTGGGTPPPPHHHHHHHHHHHHHHHHHHHHHHHHHHHHHHHHHHHHTT----TTTS-HHHHHHHHHHHHHHHHHHT-------TTS-HHHHHHHHHHHHHHHHHSTTSHHHHHHHHHHHHHHHHHHHHHHHHT--

pLDDT: mean 80.59, std 11.61, range [43.94, 96.38]

Foldseek 3Di:
DVVVVVVVVVVVLVVVVVVLVVVLVVLPPPPDPDDDDDDPVVVVVVVVVVVVVVVVVVVVVVVVVVVVVVVVVVVVVVVVVVVLVLLVLLLVVLVLLLVLLVVLLVLLVVLLVLLVVLLVPDDPVVLVVQLVVVCCVPAVVVVHDDDPVRSLLSLLVSLCVRCVVSVVVSLVSLVVSVVSNVVSCLVDDCVSDPPVLVVLSVVLVVLSVCLNVLDDPPPDSRDSSSVVSNVNSVVSSCLRDPCPHSSVSSVVVSVVSVVVSVVSVCVNVVVD